Protein AF-A0A923RWX5-F1 (afdb_monomer_lite)

Structure (mmCIF, N/CA/C/O backbone):
data_AF-A0A923RWX5-F1
#
_entry.id   AF-A0A923RWX5-F1
#
loop_
_atom_site.group_PDB
_atom_site.id
_atom_site.type_symbol
_atom_site.label_atom_id
_atom_site.label_alt_id
_atom_site.label_comp_id
_atom_site.label_asym_id
_atom_site.label_entity_id
_atom_site.label_seq_id
_atom_site.pdbx_PDB_ins_code
_atom_site.Cartn_x
_atom_site.Cartn_y
_atom_site.Cartn_z
_atom_site.occupancy
_atom_site.B_iso_or_equiv
_atom_site.auth_seq_id
_atom_site.auth_comp_id
_atom_site.auth_asym_id
_atom_site.auth_atom_id
_atom_site.pdbx_PDB_model_num
ATOM 1 N N . MET A 1 1 ? -8.735 -8.523 1.439 1.00 93.62 1 MET A N 1
ATOM 2 C CA . MET A 1 1 ? -7.431 -8.092 1.983 1.00 93.62 1 MET A CA 1
ATOM 3 C C . MET A 1 1 ? -7.758 -7.349 3.246 1.00 93.62 1 MET A C 1
ATOM 5 O O . MET A 1 1 ? -8.507 -6.388 3.141 1.00 93.62 1 MET A O 1
ATOM 9 N N . ASN A 1 2 ? -7.252 -7.809 4.383 1.00 96.81 2 ASN A N 1
ATOM 10 C CA . ASN A 1 2 ? -7.467 -7.120 5.653 1.00 96.81 2 ASN A CA 1
ATOM 11 C C . ASN A 1 2 ? -6.332 -6.123 5.957 1.00 96.81 2 ASN A C 1
ATOM 13 O O . ASN A 1 2 ? -5.363 -6.013 5.199 1.00 96.81 2 ASN A O 1
ATOM 17 N N . PHE A 1 3 ? -6.429 -5.402 7.078 1.00 96.81 3 PHE A N 1
ATOM 18 C CA . PHE A 1 3 ? -5.395 -4.447 7.492 1.00 96.81 3 PHE A CA 1
ATOM 19 C C . PHE A 1 3 ? -4.019 -5.092 7.713 1.00 96.81 3 PHE A C 1
ATOM 21 O O . PHE A 1 3 ? -3.014 -4.502 7.326 1.00 96.81 3 PHE A O 1
ATOM 28 N N . LEU A 1 4 ? -3.942 -6.293 8.292 1.00 97.44 4 LEU A N 1
ATOM 29 C CA . LEU A 1 4 ? -2.653 -6.948 8.532 1.00 97.44 4 LEU A CA 1
ATOM 30 C C . LEU A 1 4 ? -1.986 -7.376 7.224 1.00 97.44 4 LEU A C 1
ATOM 32 O O . LEU A 1 4 ? -0.785 -7.158 7.066 1.00 97.44 4 LEU A O 1
ATOM 36 N N . ASP A 1 5 ? -2.755 -7.878 6.255 1.00 96.06 5 ASP A N 1
ATOM 37 C CA . ASP A 1 5 ? -2.253 -8.122 4.897 1.00 96.06 5 ASP A CA 1
ATOM 38 C C . ASP A 1 5 ? -1.698 -6.829 4.283 1.00 96.06 5 ASP A C 1
ATOM 40 O O . ASP A 1 5 ? -0.600 -6.813 3.723 1.00 96.06 5 ASP A O 1
ATOM 44 N N . ALA A 1 6 ? -2.446 -5.729 4.411 1.00 96.75 6 ALA A N 1
ATOM 45 C CA . ALA A 1 6 ? -2.046 -4.428 3.897 1.00 96.75 6 ALA A CA 1
ATOM 46 C C . ALA A 1 6 ? -0.750 -3.924 4.555 1.00 96.75 6 ALA A C 1
ATOM 48 O O . ALA A 1 6 ? 0.170 -3.496 3.857 1.00 96.75 6 ALA A O 1
ATOM 49 N N . HIS A 1 7 ? -0.639 -4.033 5.880 1.00 96.25 7 HIS A N 1
ATOM 50 C CA . HIS A 1 7 ? 0.545 -3.633 6.637 1.00 96.25 7 HIS A CA 1
ATOM 51 C C . HIS A 1 7 ? 1.776 -4.469 6.234 1.00 96.25 7 HIS A C 1
ATOM 53 O O . HIS A 1 7 ? 2.850 -3.910 6.002 1.00 96.25 7 HIS A O 1
ATOM 59 N N . ILE A 1 8 ? 1.616 -5.786 6.036 1.00 95.19 8 ILE A N 1
ATOM 60 C CA . ILE A 1 8 ? 2.668 -6.679 5.517 1.00 95.19 8 ILE A CA 1
ATOM 61 C C . ILE A 1 8 ? 3.097 -6.261 4.108 1.00 95.19 8 ILE A C 1
ATOM 63 O O . ILE A 1 8 ? 4.296 -6.189 3.823 1.00 95.19 8 ILE A O 1
ATOM 67 N N . ILE A 1 9 ? 2.148 -5.971 3.215 1.00 95.12 9 ILE A N 1
ATOM 68 C CA . ILE A 1 9 ? 2.463 -5.531 1.852 1.00 95.12 9 ILE A CA 1
ATOM 69 C C . ILE A 1 9 ? 3.249 -4.219 1.889 1.00 95.12 9 ILE A C 1
ATOM 71 O O . ILE A 1 9 ? 4.308 -4.148 1.270 1.00 95.12 9 ILE A O 1
ATOM 75 N N . VAL A 1 10 ? 2.783 -3.211 2.631 1.00 94.62 10 VAL A N 1
ATOM 76 C CA . VAL A 1 10 ? 3.421 -1.886 2.692 1.00 94.62 10 VAL A CA 1
ATOM 77 C C . VAL A 1 10 ? 4.823 -1.969 3.295 1.00 94.62 10 VAL A C 1
ATOM 79 O O . VAL A 1 10 ? 5.782 -1.508 2.676 1.00 94.62 10 VAL A O 1
ATOM 82 N N . HIS A 1 11 ? 4.969 -2.583 4.471 1.00 91.81 11 HIS A N 1
ATOM 83 C CA . HIS A 1 11 ? 6.234 -2.577 5.208 1.00 91.81 11 HIS A CA 1
ATOM 84 C C . HIS A 1 11 ? 7.220 -3.647 4.743 1.00 91.81 11 HIS A C 1
ATOM 86 O O . HIS A 1 11 ? 8.406 -3.367 4.577 1.00 91.81 11 HIS A O 1
ATOM 92 N N . VAL A 1 12 ? 6.749 -4.881 4.564 1.00 91.50 12 VAL A N 1
ATOM 93 C CA . VAL A 1 12 ? 7.634 -6.039 4.382 1.00 91.50 12 VAL A CA 1
ATOM 94 C C . VAL A 1 12 ? 7.873 -6.298 2.907 1.00 91.50 12 VAL A C 1
ATOM 96 O O . VAL A 1 12 ? 9.018 -6.412 2.479 1.00 91.50 12 VAL A O 1
ATOM 99 N N . ARG A 1 13 ? 6.806 -6.390 2.111 1.00 92.25 13 ARG A N 1
ATOM 100 C CA . ARG A 1 13 ? 6.926 -6.837 0.720 1.00 92.25 13 ARG A CA 1
ATOM 101 C C . ARG A 1 13 ? 7.364 -5.700 -0.196 1.00 92.25 13 ARG A C 1
ATOM 103 O O . ARG A 1 13 ? 8.423 -5.775 -0.807 1.00 92.25 13 ARG A O 1
ATOM 110 N N . TYR A 1 14 ? 6.579 -4.632 -0.262 1.00 93.12 14 TYR A N 1
ATOM 111 C CA . TYR A 1 14 ? 6.844 -3.495 -1.136 1.00 93.12 14 TYR A CA 1
ATOM 112 C C . TYR A 1 14 ? 7.951 -2.589 -0.587 1.00 93.12 14 TYR A C 1
ATOM 114 O O . TYR A 1 14 ? 8.920 -2.307 -1.294 1.00 93.12 14 TYR A O 1
ATOM 122 N N . GLY A 1 15 ? 7.867 -2.197 0.689 1.00 90.00 15 GLY A N 1
ATOM 123 C CA . GLY A 1 15 ? 8.934 -1.448 1.358 1.00 90.00 15 GLY A CA 1
ATOM 124 C C . GLY A 1 15 ? 10.266 -2.204 1.337 1.00 90.00 15 GLY A C 1
ATOM 125 O O . GLY A 1 15 ? 11.301 -1.637 0.982 1.00 90.00 15 GLY A O 1
ATOM 126 N N . GLY A 1 16 ? 10.232 -3.513 1.608 1.00 90.38 16 GLY A N 1
ATOM 127 C CA . GLY A 1 16 ? 11.403 -4.382 1.511 1.00 90.38 16 GLY A CA 1
ATOM 128 C C . GLY A 1 16 ? 11.967 -4.493 0.094 1.00 90.38 16 GLY A C 1
ATOM 129 O O . GLY A 1 16 ? 13.186 -4.459 -0.061 1.00 90.38 16 GLY A O 1
ATOM 130 N N . ALA A 1 17 ? 11.125 -4.568 -0.940 1.00 91.69 17 ALA A N 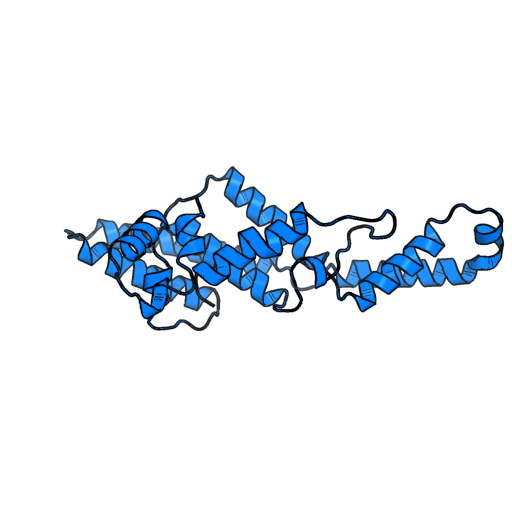1
ATOM 131 C CA . ALA A 1 17 ? 11.574 -4.572 -2.333 1.00 91.69 17 ALA A CA 1
ATOM 132 C C . ALA A 1 17 ? 12.329 -3.290 -2.698 1.00 91.69 17 ALA A C 1
ATOM 134 O O . ALA A 1 17 ? 13.395 -3.346 -3.305 1.00 91.69 17 ALA A O 1
ATOM 135 N N . LEU A 1 18 ? 11.826 -2.128 -2.274 1.00 89.62 18 LEU A N 1
ATOM 136 C CA . LEU A 1 18 ? 12.505 -0.854 -2.505 1.00 89.62 18 LEU A CA 1
ATOM 137 C C . LEU A 1 18 ? 13.830 -0.746 -1.747 1.00 89.62 18 LEU A C 1
ATOM 139 O O . LEU A 1 18 ? 14.816 -0.282 -2.319 1.00 89.62 18 LEU A O 1
ATOM 143 N N . ALA A 1 19 ? 13.864 -1.192 -0.490 1.00 87.75 19 ALA A N 1
ATOM 144 C CA . ALA A 1 19 ? 15.057 -1.125 0.347 1.00 87.75 19 ALA A CA 1
ATOM 145 C C . ALA A 1 19 ? 16.159 -2.103 -0.097 1.00 87.75 19 ALA A C 1
ATOM 147 O O . ALA A 1 19 ? 17.344 -1.783 -0.008 1.00 87.75 19 ALA A O 1
ATOM 148 N N . ASN A 1 20 ? 15.780 -3.291 -0.578 1.00 87.12 20 ASN A N 1
ATOM 149 C CA . ASN A 1 20 ? 16.715 -4.383 -0.859 1.00 87.12 20 ASN A CA 1
ATOM 150 C C . ASN A 1 20 ? 17.043 -4.568 -2.346 1.00 87.12 20 ASN A C 1
ATOM 152 O O . ASN A 1 20 ? 17.873 -5.423 -2.673 1.00 87.12 20 ASN A O 1
ATOM 156 N N . HIS A 1 21 ? 16.424 -3.800 -3.248 1.00 88.12 21 HIS A N 1
ATOM 157 C CA . HIS A 1 21 ? 16.694 -3.907 -4.678 1.00 88.12 21 HIS A CA 1
ATOM 158 C C . HIS A 1 21 ? 18.181 -3.674 -4.988 1.00 88.12 21 HIS A C 1
ATOM 160 O O . HIS A 1 21 ? 18.740 -2.594 -4.774 1.00 88.12 21 HIS A O 1
ATOM 166 N N . LYS A 1 22 ? 18.833 -4.694 -5.552 1.00 86.19 22 LYS A N 1
ATOM 167 C CA . LYS A 1 22 ? 20.238 -4.631 -5.974 1.00 86.19 22 LYS A CA 1
ATOM 168 C C . LYS A 1 22 ? 20.329 -4.133 -7.411 1.00 86.19 22 LYS A C 1
ATOM 170 O O . LYS A 1 22 ? 20.523 -4.924 -8.333 1.00 86.19 22 LYS A O 1
ATOM 175 N N . ALA A 1 23 ? 20.215 -2.818 -7.574 1.00 84.25 23 ALA A N 1
ATOM 176 C CA . ALA A 1 23 ? 20.263 -2.179 -8.883 1.00 84.25 23 ALA A CA 1
ATOM 177 C C . ALA A 1 23 ? 21.571 -2.490 -9.620 1.00 84.25 23 ALA A C 1
ATOM 179 O O . ALA A 1 23 ? 22.674 -2.239 -9.120 1.00 84.25 23 ALA A O 1
ATOM 180 N N . THR A 1 24 ? 21.458 -2.990 -10.850 1.00 86.56 24 THR A N 1
ATOM 181 C CA . THR A 1 24 ? 22.596 -3.000 -11.772 1.00 86.56 24 THR A CA 1
ATOM 182 C C . THR A 1 24 ? 22.695 -1.666 -12.507 1.00 86.56 24 THR A C 1
ATOM 184 O O . THR A 1 24 ? 21.712 -0.951 -12.684 1.00 86.56 24 THR A O 1
ATOM 187 N N . LYS A 1 25 ? 23.879 -1.335 -13.037 1.00 85.88 25 LYS A N 1
ATOM 188 C CA . LYS A 1 25 ? 24.071 -0.111 -13.840 1.00 85.88 25 LYS A CA 1
ATOM 189 C C . LYS A 1 25 ? 23.209 -0.041 -15.115 1.00 85.88 25 LYS A C 1
ATOM 191 O O . LYS A 1 25 ? 23.202 0.994 -15.771 1.00 85.88 25 LYS A O 1
ATOM 196 N N . TYR A 1 26 ? 22.553 -1.138 -15.502 1.00 89.38 26 TYR A N 1
ATOM 197 C CA . TYR A 1 26 ? 21.685 -1.222 -16.679 1.00 89.38 26 TYR A CA 1
ATOM 198 C C . TYR A 1 26 ? 20.192 -1.205 -16.331 1.00 89.38 26 TYR A C 1
ATOM 200 O O . TYR A 1 26 ? 19.368 -1.174 -17.241 1.00 89.38 26 TYR A O 1
ATOM 208 N N . ASP A 1 27 ? 19.857 -1.205 -15.040 1.00 87.38 27 ASP A N 1
ATOM 209 C CA . ASP A 1 27 ? 18.476 -1.247 -14.551 1.00 87.38 27 ASP A CA 1
ATOM 210 C C . ASP A 1 27 ? 17.795 0.127 -14.675 1.00 87.38 27 ASP A C 1
ATOM 212 O O . ASP A 1 27 ? 16.572 0.229 -14.714 1.00 87.38 27 ASP A O 1
ATOM 216 N N . MET A 1 28 ? 18.593 1.190 -14.842 1.00 86.19 28 MET A N 1
ATOM 217 C CA . MET A 1 28 ? 18.133 2.576 -14.915 1.00 86.19 28 MET A CA 1
ATOM 218 C C . MET A 1 28 ? 17.289 2.937 -13.684 1.00 86.19 28 MET A C 1
ATOM 220 O O . MET A 1 28 ? 17.802 2.900 -12.569 1.00 86.19 28 MET A O 1
ATOM 224 N N . ILE A 1 29 ? 16.024 3.311 -13.886 1.00 86.00 29 ILE A N 1
ATOM 225 C CA . ILE A 1 29 ? 15.067 3.590 -12.813 1.00 86.00 29 ILE A CA 1
ATOM 226 C C . ILE A 1 29 ? 14.180 2.383 -12.496 1.00 86.00 29 ILE A C 1
ATOM 228 O O . ILE A 1 29 ? 13.436 2.450 -11.521 1.00 86.00 29 ILE A O 1
ATOM 232 N N . PHE A 1 30 ? 14.230 1.328 -13.315 1.00 90.38 30 PHE A N 1
ATOM 233 C CA . PHE A 1 30 ? 13.260 0.239 -13.320 1.00 90.38 30 PHE A CA 1
ATOM 234 C C . PHE A 1 30 ? 13.622 -0.880 -12.348 1.00 90.38 30 PHE A C 1
ATOM 236 O O . PHE A 1 30 ? 14.790 -1.098 -12.024 1.00 90.38 30 PHE A O 1
ATOM 243 N N . ARG A 1 31 ? 12.597 -1.607 -11.909 1.00 91.50 31 ARG A N 1
ATOM 244 C CA . ARG A 1 31 ? 12.697 -2.741 -10.984 1.00 91.50 31 ARG A CA 1
ATOM 245 C C . ARG A 1 31 ? 11.812 -3.891 -11.480 1.00 91.50 31 ARG A C 1
ATOM 247 O O . ARG A 1 31 ? 10.738 -3.618 -12.013 1.00 91.50 31 ARG A O 1
ATOM 254 N N . PRO A 1 32 ? 12.216 -5.161 -11.348 1.00 91.62 32 PRO A N 1
ATOM 255 C CA . PRO A 1 32 ? 11.356 -6.286 -11.707 1.00 91.62 32 PRO A CA 1
ATOM 256 C C . PRO A 1 32 ? 10.254 -6.531 -10.661 1.00 91.62 32 PRO A C 1
ATOM 258 O O . PRO A 1 32 ? 10.443 -6.274 -9.474 1.00 91.62 32 PRO A O 1
ATOM 261 N N . TYR A 1 33 ? 9.116 -7.089 -11.080 1.00 90.56 33 TYR A N 1
ATOM 262 C CA . TYR A 1 33 ? 8.046 -7.531 -10.167 1.00 90.56 33 TYR A CA 1
ATOM 263 C C . TYR A 1 33 ? 8.500 -8.610 -9.185 1.00 90.56 33 TYR A C 1
ATOM 265 O O . TYR A 1 33 ? 8.044 -8.633 -8.039 1.00 90.56 33 TYR A O 1
ATOM 273 N N . SER A 1 34 ? 9.462 -9.443 -9.585 1.00 90.38 34 SER A N 1
ATOM 274 C CA . SER A 1 34 ? 10.062 -10.438 -8.696 1.00 90.38 34 SER A CA 1
ATOM 275 C C . SER A 1 34 ? 10.663 -9.869 -7.404 1.00 90.38 34 SER A C 1
ATOM 277 O O . SER A 1 34 ? 10.790 -10.623 -6.442 1.00 90.38 34 SER A O 1
ATOM 279 N N . ASP A 1 35 ? 10.962 -8.566 -7.325 1.00 91.12 35 ASP A N 1
ATOM 280 C CA . ASP A 1 35 ? 11.496 -7.950 -6.106 1.00 91.12 35 ASP A CA 1
ATOM 281 C C . ASP A 1 35 ? 10.486 -7.915 -4.946 1.00 91.12 35 ASP A C 1
ATOM 283 O O . ASP A 1 35 ? 10.873 -8.153 -3.803 1.00 91.12 35 ASP A O 1
ATOM 287 N N . TYR A 1 36 ? 9.204 -7.618 -5.204 1.00 86.50 36 TYR A N 1
ATOM 288 C CA . TYR A 1 36 ? 8.151 -7.652 -4.168 1.00 86.50 36 TYR A CA 1
ATOM 289 C C . TYR A 1 36 ? 7.329 -8.955 -4.183 1.00 86.50 36 TYR A C 1
ATOM 291 O O . TYR A 1 36 ? 6.562 -9.232 -3.249 1.00 86.50 36 TYR A O 1
ATOM 299 N N . GLY A 1 37 ? 7.544 -9.789 -5.203 1.00 80.75 37 GLY A N 1
ATOM 300 C CA . GLY A 1 37 ? 6.897 -11.079 -5.412 1.00 80.75 37 GLY A CA 1
ATOM 301 C C . GLY A 1 37 ? 5.773 -11.009 -6.446 1.00 80.75 37 GLY A C 1
ATOM 302 O O . GLY A 1 37 ? 5.105 -9.994 -6.598 1.00 80.75 37 GLY A O 1
ATOM 303 N N . ASN A 1 38 ? 5.526 -12.126 -7.131 1.00 75.25 38 ASN A N 1
ATOM 304 C CA . ASN A 1 38 ? 4.508 -12.224 -8.188 1.00 75.25 38 ASN A CA 1
ATOM 305 C C . ASN A 1 38 ? 3.083 -12.453 -7.650 1.00 75.25 38 ASN A C 1
ATOM 307 O O . ASN A 1 38 ? 2.170 -12.741 -8.420 1.00 75.25 38 ASN A O 1
ATOM 311 N N . ASP A 1 39 ? 2.902 -12.363 -6.332 1.00 77.56 39 ASP A N 1
ATOM 312 C CA . ASP A 1 39 ? 1.658 -12.729 -5.652 1.00 77.56 39 ASP A CA 1
ATOM 313 C C . ASP A 1 39 ? 0.583 -11.638 -5.759 1.00 77.56 39 ASP A C 1
ATOM 315 O O . ASP A 1 39 ? -0.585 -11.890 -5.468 1.00 77.56 39 ASP A O 1
ATOM 319 N N . PHE A 1 40 ? 0.961 -10.416 -6.146 1.00 82.31 40 PHE A N 1
ATOM 320 C CA . PHE A 1 40 ? 0.046 -9.284 -6.203 1.00 82.31 40 PHE A CA 1
ATOM 321 C C . PHE A 1 40 ? 0.435 -8.261 -7.273 1.00 82.31 40 PHE A C 1
ATOM 323 O O . PHE A 1 40 ? 1.595 -8.133 -7.649 1.00 82.31 40 PHE A O 1
ATOM 330 N N . ASP A 1 41 ? -0.559 -7.527 -7.772 1.00 88.06 41 ASP A N 1
ATOM 331 C CA . ASP A 1 41 ? -0.382 -6.490 -8.787 1.00 88.06 41 ASP A CA 1
ATOM 332 C C . ASP A 1 41 ? -0.232 -5.082 -8.173 1.00 88.06 41 ASP A C 1
ATOM 334 O O . ASP A 1 41 ? -0.392 -4.862 -6.967 1.00 88.06 41 ASP A O 1
ATOM 338 N N . LYS A 1 42 ? 0.046 -4.084 -9.023 1.00 88.69 42 LYS A N 1
ATOM 339 C CA . LYS A 1 42 ? 0.151 -2.675 -8.603 1.00 88.69 42 LYS A CA 1
ATOM 340 C C . LYS A 1 42 ? -1.120 -2.173 -7.909 1.00 88.69 42 LYS A C 1
ATOM 342 O O . LYS A 1 42 ? -1.034 -1.417 -6.944 1.00 88.69 42 LYS A O 1
ATOM 347 N N . LYS A 1 43 ? -2.300 -2.615 -8.360 1.00 90.94 43 LYS A N 1
ATOM 348 C CA . LYS A 1 43 ? -3.579 -2.221 -7.756 1.00 90.94 43 LYS A CA 1
ATOM 349 C C . LYS A 1 43 ? -3.693 -2.724 -6.318 1.00 90.94 43 LYS A C 1
ATOM 351 O O . LYS A 1 43 ? -4.170 -2.000 -5.449 1.00 90.94 43 LYS A O 1
ATOM 356 N N . THR A 1 44 ? -3.221 -3.936 -6.065 1.00 92.75 44 THR A N 1
ATOM 357 C CA . THR A 1 44 ? -3.176 -4.550 -4.741 1.00 92.75 44 THR A CA 1
ATOM 358 C C . THR A 1 44 ? -2.246 -3.773 -3.809 1.00 92.75 44 THR A C 1
ATOM 360 O O . THR A 1 44 ? -2.628 -3.500 -2.675 1.00 92.75 44 THR A O 1
ATOM 363 N N . ILE A 1 45 ? -1.083 -3.318 -4.293 1.00 93.62 45 ILE A N 1
ATOM 364 C CA . ILE A 1 45 ? -0.187 -2.437 -3.520 1.00 93.62 45 ILE A CA 1
ATOM 365 C C . ILE A 1 45 ? -0.905 -1.133 -3.151 1.00 93.62 45 ILE A C 1
ATOM 367 O O . ILE A 1 45 ? -0.912 -0.738 -1.990 1.00 93.62 45 ILE A O 1
ATOM 371 N N . VAL A 1 46 ? -1.573 -0.489 -4.108 1.00 94.00 46 VAL A N 1
ATOM 372 C CA . VAL A 1 46 ? -2.315 0.761 -3.862 1.00 94.00 46 VAL A CA 1
ATOM 373 C C . VAL A 1 46 ? -3.430 0.553 -2.839 1.00 94.00 46 VAL A C 1
ATOM 375 O O . VAL A 1 46 ? -3.569 1.349 -1.915 1.00 94.00 46 VAL A O 1
ATOM 378 N N . ASN A 1 47 ? -4.187 -0.537 -2.954 1.00 95.50 47 ASN A N 1
ATOM 379 C CA . ASN A 1 47 ? -5.215 -0.907 -1.985 1.00 95.50 47 ASN A CA 1
ATOM 380 C C . ASN A 1 47 ? -4.632 -1.140 -0.579 1.00 95.50 47 ASN A C 1
ATOM 382 O O . ASN A 1 47 ? -5.226 -0.694 0.402 1.00 95.50 47 ASN A O 1
ATOM 386 N N . ALA A 1 48 ? -3.451 -1.757 -0.478 1.00 96.44 48 ALA A N 1
ATOM 387 C CA . ALA A 1 48 ? -2.749 -1.914 0.791 1.00 96.44 48 ALA A CA 1
ATOM 388 C C . ALA A 1 48 ? -2.369 -0.555 1.404 1.00 96.44 48 ALA A C 1
ATOM 390 O O . ALA A 1 48 ? -2.646 -0.315 2.577 1.00 96.44 48 ALA A O 1
ATOM 391 N N . PHE A 1 49 ? -1.827 0.376 0.609 1.00 96.44 49 PHE A N 1
ATOM 392 C CA . PHE A 1 49 ? -1.540 1.737 1.081 1.00 96.44 49 PHE A CA 1
ATOM 393 C C . PHE A 1 49 ? -2.790 2.469 1.573 1.00 96.44 49 PHE A C 1
ATOM 395 O O . PHE A 1 49 ? -2.721 3.160 2.583 1.00 96.44 49 PHE A O 1
ATOM 402 N N . LYS A 1 50 ? -3.943 2.301 0.913 1.00 97.38 50 LYS A N 1
ATOM 403 C CA . LYS A 1 50 ? -5.201 2.916 1.363 1.00 97.38 50 LYS A CA 1
ATOM 404 C C . LYS A 1 50 ? -5.606 2.449 2.761 1.00 97.38 50 LYS A C 1
ATOM 406 O O . LYS A 1 50 ? -5.851 3.280 3.631 1.00 97.38 50 LYS A O 1
ATOM 411 N N . LEU A 1 51 ? -5.647 1.134 2.993 1.00 97.88 51 LEU A N 1
ATOM 412 C CA . LEU A 1 51 ? -5.995 0.589 4.312 1.00 97.88 51 LEU A CA 1
ATOM 413 C C . LEU A 1 51 ? -4.957 0.968 5.371 1.00 97.88 51 LEU A C 1
ATOM 415 O O . LEU A 1 51 ? -5.325 1.349 6.481 1.00 97.88 51 LEU A O 1
ATOM 419 N N . PHE A 1 52 ? -3.674 0.923 5.009 1.00 96.81 52 PHE A N 1
ATOM 420 C CA . PHE A 1 52 ? -2.580 1.353 5.872 1.00 96.81 52 PHE A CA 1
ATOM 421 C C . PHE A 1 52 ? -2.746 2.814 6.309 1.00 96.81 52 PHE A C 1
ATOM 423 O O . PHE A 1 52 ? -2.787 3.100 7.503 1.00 96.81 52 PHE A O 1
ATOM 430 N N . PHE A 1 53 ? -2.936 3.734 5.360 1.00 96.62 53 PHE A N 1
ATOM 431 C CA . PHE A 1 53 ? -3.131 5.145 5.674 1.00 96.62 53 PHE A CA 1
ATOM 432 C C . PHE A 1 53 ? -4.409 5.395 6.468 1.00 96.62 53 PHE A C 1
ATOM 434 O O . PHE A 1 53 ? -4.374 6.186 7.404 1.00 96.62 53 PHE A O 1
ATOM 441 N N . ALA A 1 54 ? -5.520 4.723 6.153 1.00 97.38 54 ALA A N 1
ATOM 442 C CA . ALA A 1 54 ? -6.756 4.872 6.918 1.00 97.38 54 ALA A CA 1
ATOM 443 C C . ALA A 1 54 ? -6.560 4.527 8.399 1.00 97.38 54 ALA A C 1
ATOM 445 O O . ALA A 1 54 ? -7.034 5.268 9.264 1.00 97.38 54 ALA A O 1
ATOM 446 N N . HIS A 1 55 ? -5.832 3.444 8.682 1.00 96.94 55 HIS A N 1
ATOM 447 C CA . HIS A 1 55 ? -5.486 3.023 10.039 1.00 96.94 55 HIS A CA 1
ATOM 448 C C . HIS A 1 55 ? -4.579 4.037 10.733 1.00 96.94 55 HIS A C 1
ATOM 450 O O . HIS A 1 55 ? -4.903 4.516 11.823 1.00 96.94 55 HIS A O 1
ATOM 456 N N . THR A 1 56 ? -3.494 4.441 10.068 1.00 94.62 56 THR A N 1
ATOM 457 C CA . THR A 1 56 ? -2.565 5.452 10.583 1.00 94.62 56 THR A CA 1
ATOM 458 C C . THR A 1 56 ? -3.266 6.767 10.893 1.00 94.62 56 THR A C 1
ATOM 460 O O . THR A 1 56 ? -3.001 7.383 11.924 1.00 94.62 56 THR A O 1
ATOM 463 N N . ILE A 1 57 ? -4.193 7.179 10.031 1.00 95.50 57 ILE A N 1
ATOM 464 C CA . ILE A 1 57 ? -4.993 8.384 10.204 1.00 95.50 57 ILE A CA 1
ATOM 465 C C . ILE A 1 57 ? -5.925 8.229 11.403 1.00 95.50 57 ILE A C 1
ATOM 467 O O . ILE A 1 57 ? -5.982 9.153 12.205 1.00 95.50 57 ILE A O 1
ATOM 471 N N . LEU A 1 58 ? -6.621 7.104 11.586 1.00 95.75 58 LEU A N 1
ATOM 472 C CA . LEU A 1 58 ? -7.530 6.930 12.725 1.00 95.75 58 LEU A CA 1
ATOM 473 C C . LEU A 1 58 ? -6.788 6.981 14.066 1.00 95.75 58 LEU A C 1
ATOM 475 O O . LEU A 1 58 ? -7.175 7.734 14.961 1.00 95.75 58 LEU A O 1
ATOM 479 N N . PHE A 1 59 ? -5.713 6.202 14.190 1.00 93.69 59 PHE A N 1
ATOM 480 C CA . PHE A 1 59 ? -5.017 5.984 15.459 1.00 93.69 59 PHE A CA 1
ATOM 481 C C . PHE A 1 59 ? -3.816 6.912 15.686 1.00 93.69 59 PHE A C 1
ATOM 483 O O . PHE A 1 59 ? -3.211 6.860 16.753 1.00 93.69 59 PHE A O 1
ATOM 490 N N . ASN A 1 60 ? -3.480 7.773 14.719 1.00 90.81 60 ASN A N 1
ATOM 491 C CA . ASN A 1 60 ? -2.303 8.651 14.744 1.00 90.81 60 ASN A CA 1
ATOM 492 C C . ASN A 1 60 ? -0.996 7.887 15.046 1.00 90.81 60 ASN A C 1
ATOM 494 O O . ASN A 1 60 ? -0.189 8.321 15.864 1.00 90.81 60 ASN A O 1
ATOM 498 N N . THR A 1 61 ? -0.794 6.728 14.414 1.00 87.31 61 THR A N 1
ATOM 499 C CA . THR A 1 61 ? 0.336 5.821 14.712 1.00 87.31 61 THR A CA 1
ATOM 500 C C . THR A 1 61 ? 1.644 6.185 14.012 1.00 87.31 61 THR A C 1
ATOM 502 O O . THR A 1 61 ? 2.643 5.489 14.198 1.00 87.31 61 THR A O 1
ATOM 505 N N . ARG A 1 62 ? 1.653 7.244 13.195 1.00 87.06 62 ARG A N 1
ATOM 506 C CA . ARG A 1 62 ? 2.834 7.724 12.467 1.00 87.06 62 ARG A CA 1
ATOM 507 C C . ARG A 1 62 ? 2.943 9.240 12.536 1.00 87.06 62 ARG A C 1
ATOM 509 O O . ARG A 1 62 ? 1.928 9.932 12.660 1.00 87.06 62 ARG A O 1
ATOM 516 N N . THR A 1 63 ? 4.167 9.747 12.436 1.00 88.25 63 THR A N 1
ATOM 517 C CA . THR A 1 63 ? 4.421 11.186 12.298 1.00 88.25 63 THR A CA 1
ATOM 518 C C . THR A 1 63 ? 4.109 11.669 10.881 1.00 88.25 63 THR A C 1
ATOM 520 O O . THR A 1 63 ? 3.935 10.875 9.952 1.00 88.25 63 THR A O 1
ATOM 523 N N . GLN A 1 64 ? 4.050 12.990 10.702 1.00 86.38 64 GLN A N 1
ATOM 524 C CA . GLN A 1 64 ? 3.881 13.595 9.381 1.00 86.38 64 GLN A CA 1
ATOM 525 C C . GLN A 1 64 ? 5.036 13.210 8.443 1.00 86.38 64 GLN A C 1
ATOM 527 O O . GLN A 1 64 ? 4.805 12.880 7.283 1.00 86.38 64 GLN A O 1
ATOM 532 N N . GLU A 1 65 ? 6.268 13.185 8.952 1.00 88.50 65 GLU A N 1
ATOM 533 C CA . GLU A 1 65 ? 7.452 12.814 8.176 1.00 88.50 65 GLU A CA 1
ATOM 534 C C . GLU A 1 65 ? 7.396 11.351 7.721 1.00 88.50 65 GLU A C 1
ATOM 536 O O . GLU A 1 65 ? 7.708 11.049 6.571 1.00 88.50 65 GLU A O 1
ATOM 541 N N . GLU A 1 66 ? 6.974 10.434 8.596 1.00 89.25 66 GLU A N 1
ATOM 542 C CA . GLU A 1 66 ? 6.782 9.026 8.232 1.00 89.25 66 GLU A CA 1
ATOM 543 C C . GLU A 1 66 ? 5.687 8.879 7.168 1.00 89.25 66 GLU A C 1
ATOM 545 O O . GLU A 1 66 ? 5.853 8.151 6.191 1.00 89.25 66 GLU A O 1
ATOM 550 N N . PHE A 1 67 ? 4.583 9.614 7.310 1.00 87.38 67 PHE A N 1
ATOM 551 C CA . PHE A 1 67 ? 3.497 9.618 6.335 1.00 87.38 67 PHE A CA 1
ATOM 552 C C . PHE A 1 67 ? 3.967 10.081 4.944 1.00 87.38 67 PHE A C 1
ATOM 554 O O . PHE A 1 67 ? 3.686 9.423 3.939 1.00 87.38 67 PHE A O 1
ATOM 561 N N . GLU A 1 68 ? 4.743 11.164 4.879 1.00 87.44 68 GLU A N 1
ATOM 562 C CA . GLU A 1 68 ? 5.345 11.676 3.641 1.00 87.44 68 GLU A CA 1
ATOM 563 C C . GLU A 1 68 ? 6.340 10.684 3.021 1.00 87.44 68 GLU A C 1
ATOM 565 O O . GLU A 1 68 ? 6.382 10.526 1.797 1.00 87.44 68 GLU A O 1
ATOM 570 N N . GLN A 1 69 ? 7.101 9.953 3.844 1.00 89.69 69 GLN A N 1
ATOM 571 C CA . GLN A 1 69 ? 7.972 8.879 3.361 1.00 89.69 69 GLN A CA 1
ATOM 572 C C . GLN A 1 69 ? 7.168 7.774 2.665 1.00 89.69 69 GLN A C 1
ATOM 574 O O . GLN A 1 69 ? 7.550 7.352 1.572 1.00 89.69 69 GLN A O 1
ATOM 579 N N . TYR A 1 70 ? 6.036 7.344 3.234 1.00 90.38 70 TYR A N 1
ATOM 580 C CA . TYR A 1 70 ? 5.164 6.346 2.602 1.00 90.38 70 TYR A CA 1
ATOM 581 C C . TYR A 1 70 ? 4.553 6.840 1.289 1.00 90.38 70 TYR A C 1
ATOM 583 O O . TYR A 1 70 ? 4.485 6.079 0.322 1.00 90.38 70 TYR A O 1
ATOM 591 N N . GLN A 1 71 ? 4.152 8.112 1.220 1.00 87.44 71 GLN A N 1
ATOM 592 C CA . GLN A 1 71 ? 3.671 8.706 -0.029 1.00 87.44 71 GLN A CA 1
ATOM 593 C C . GLN A 1 71 ? 4.763 8.729 -1.105 1.00 87.44 71 GLN A C 1
ATOM 595 O O . GLN A 1 71 ? 4.520 8.327 -2.242 1.00 87.44 71 GLN A O 1
ATOM 600 N N . SER A 1 72 ? 5.980 9.141 -0.742 1.00 86.00 72 SER A N 1
ATOM 601 C CA . SER A 1 72 ? 7.134 9.159 -1.648 1.00 86.00 72 SER A CA 1
ATOM 602 C C . SER A 1 72 ? 7.481 7.758 -2.159 1.00 86.00 72 SER A C 1
ATOM 604 O O . SER A 1 72 ? 7.712 7.552 -3.350 1.00 86.00 72 SER A O 1
ATOM 606 N N . VAL A 1 73 ? 7.434 6.764 -1.271 1.00 88.12 73 VAL A N 1
ATOM 607 C CA . VAL A 1 73 ? 7.637 5.353 -1.604 1.00 88.12 73 VAL A CA 1
ATOM 608 C C . VAL A 1 73 ? 6.642 4.881 -2.670 1.00 88.12 73 VAL A C 1
ATOM 610 O O . VAL A 1 73 ? 7.059 4.264 -3.649 1.00 88.12 73 VAL A O 1
ATOM 613 N N . LEU A 1 74 ? 5.356 5.222 -2.544 1.00 88.38 74 LEU A N 1
ATOM 614 C CA . LEU A 1 74 ? 4.329 4.845 -3.520 1.00 88.38 74 LEU A CA 1
ATOM 615 C C . LEU A 1 74 ? 4.588 5.430 -4.921 1.00 88.38 74 LEU A C 1
ATOM 617 O O . LEU A 1 74 ? 4.266 4.783 -5.918 1.00 88.38 74 LEU A O 1
ATOM 621 N N . CYS A 1 75 ? 5.227 6.600 -5.031 1.00 85.38 75 CYS A N 1
ATOM 622 C CA . CYS A 1 75 ? 5.598 7.192 -6.324 1.00 85.38 75 CYS A CA 1
ATOM 623 C C . CYS A 1 75 ? 6.571 6.317 -7.133 1.00 85.38 75 CYS A C 1
ATOM 625 O O . CYS A 1 75 ? 6.680 6.472 -8.349 1.00 85.38 75 CYS A O 1
ATOM 627 N N . HIS A 1 76 ? 7.265 5.370 -6.496 1.00 87.31 76 HIS A N 1
ATOM 628 C CA . HIS A 1 76 ? 8.132 4.420 -7.189 1.00 87.31 76 HIS A CA 1
ATOM 629 C C . HIS A 1 76 ? 7.389 3.207 -7.752 1.00 87.31 76 HIS A C 1
ATOM 631 O O . HIS A 1 76 ? 8.007 2.398 -8.447 1.00 87.31 76 HIS A O 1
ATOM 637 N N . LEU A 1 77 ? 6.089 3.052 -7.493 1.00 88.94 77 LEU A N 1
ATOM 638 C CA . LEU A 1 77 ? 5.322 1.881 -7.916 1.00 88.94 77 LEU A CA 1
ATOM 639 C C . LEU A 1 77 ? 5.369 1.676 -9.429 1.00 88.94 77 LEU A C 1
ATOM 641 O O . LEU A 1 77 ? 5.511 0.545 -9.895 1.00 88.94 77 LEU A O 1
ATOM 645 N N . ASP A 1 78 ? 5.337 2.758 -10.201 1.00 86.62 78 ASP A N 1
ATOM 646 C CA . ASP A 1 78 ? 5.361 2.641 -11.654 1.00 86.62 78 ASP A CA 1
ATOM 647 C C . ASP A 1 78 ? 6.721 2.263 -12.234 1.00 86.62 78 ASP A C 1
ATOM 649 O O . ASP A 1 78 ? 6.780 1.729 -13.340 1.00 86.62 78 ASP A O 1
ATOM 653 N N . SER A 1 79 ? 7.795 2.413 -11.455 1.00 87.44 79 SER A N 1
ATOM 654 C CA . SER A 1 79 ? 9.121 1.927 -11.840 1.00 87.44 79 SER A CA 1
ATOM 655 C C . SER A 1 79 ? 9.223 0.402 -11.859 1.00 87.44 79 SER A C 1
ATOM 657 O O . SER A 1 79 ? 10.141 -0.147 -12.470 1.00 87.44 79 SER A O 1
ATOM 659 N N . PHE A 1 80 ? 8.290 -0.290 -11.205 1.00 89.56 80 PHE A N 1
ATOM 660 C CA . PHE A 1 80 ? 8.223 -1.736 -11.267 1.00 89.56 80 PHE A CA 1
ATOM 661 C C . PHE A 1 80 ? 7.594 -2.183 -12.589 1.00 89.56 80 PHE A C 1
ATOM 663 O O . PHE A 1 80 ? 6.517 -1.706 -12.967 1.00 89.56 80 PHE A O 1
ATOM 670 N N . ILE A 1 81 ? 8.252 -3.119 -13.267 1.00 89.00 81 ILE A N 1
ATOM 671 C CA . ILE A 1 81 ? 7.854 -3.675 -14.564 1.00 89.00 81 ILE A CA 1
ATOM 672 C C . ILE A 1 81 ? 7.959 -5.209 -14.553 1.00 89.00 81 ILE A C 1
ATOM 674 O O . ILE A 1 81 ? 8.690 -5.765 -13.728 1.00 89.00 81 ILE A O 1
ATOM 678 N N . PRO A 1 82 ? 7.264 -5.914 -15.466 1.00 90.38 82 PRO A N 1
ATOM 679 C CA . PRO A 1 82 ? 7.415 -7.358 -15.608 1.00 90.38 82 PRO A CA 1
ATOM 680 C C . PRO A 1 82 ? 8.875 -7.770 -15.825 1.00 90.38 82 PRO A C 1
ATOM 682 O O . PRO A 1 82 ? 9.622 -7.104 -16.542 1.00 90.38 82 PRO A O 1
ATOM 685 N N . ASP A 1 83 ? 9.281 -8.910 -15.270 1.00 91.38 83 ASP A N 1
ATOM 686 C CA . ASP A 1 83 ? 10.648 -9.432 -15.391 1.00 91.38 83 ASP A CA 1
ATOM 687 C C . ASP A 1 83 ? 11.119 -9.581 -16.848 1.00 91.38 83 ASP A C 1
ATOM 689 O O . ASP A 1 83 ? 12.264 -9.263 -17.172 1.00 91.38 83 ASP A O 1
ATOM 693 N N . SER A 1 84 ? 10.221 -9.984 -17.752 1.00 90.81 84 SER A N 1
ATOM 694 C CA . SER A 1 84 ? 10.508 -10.067 -19.189 1.00 90.81 84 SER A CA 1
ATOM 695 C C . SER A 1 84 ? 10.871 -8.712 -19.800 1.00 90.81 84 SER A C 1
ATOM 697 O O . SER A 1 84 ? 11.752 -8.627 -20.656 1.00 90.81 84 SER A O 1
ATOM 699 N N . ASP A 1 85 ? 10.214 -7.645 -19.350 1.00 91.62 85 ASP A N 1
ATOM 700 C CA . ASP A 1 85 ? 10.503 -6.283 -19.788 1.00 91.62 85 ASP A CA 1
ATOM 701 C C . ASP A 1 85 ? 11.773 -5.755 -19.123 1.00 91.62 85 ASP A C 1
ATOM 703 O O . ASP A 1 85 ? 12.592 -5.115 -19.781 1.00 91.62 85 ASP A O 1
ATOM 707 N N . MET A 1 86 ? 12.023 -6.126 -17.865 1.00 92.50 86 MET A N 1
ATOM 708 C CA . MET A 1 86 ? 13.274 -5.815 -17.176 1.00 92.50 86 MET A CA 1
ATOM 709 C C . MET A 1 86 ? 14.496 -6.390 -17.905 1.00 92.50 86 MET A C 1
ATOM 711 O O . MET A 1 86 ? 15.530 -5.727 -18.032 1.00 92.50 86 MET A O 1
ATOM 715 N N . GLU A 1 87 ? 14.401 -7.608 -18.440 1.00 92.50 87 GLU A N 1
ATOM 716 C CA . GLU A 1 87 ? 15.463 -8.175 -19.274 1.00 92.50 87 GLU A CA 1
ATOM 717 C C . GLU A 1 87 ? 15.696 -7.380 -20.563 1.00 92.50 87 GLU A C 1
ATOM 719 O O . GLU A 1 87 ? 16.848 -7.206 -20.978 1.00 92.50 87 GLU A O 1
ATOM 724 N N . ARG A 1 88 ? 14.624 -6.901 -21.204 1.00 92.06 88 ARG A N 1
ATOM 725 C CA . ARG A 1 88 ? 14.705 -6.069 -22.414 1.00 92.06 88 ARG A CA 1
ATOM 726 C C . ARG A 1 88 ? 15.352 -4.725 -22.105 1.00 92.06 88 ARG A C 1
ATOM 728 O O . ARG A 1 88 ? 16.317 -4.365 -22.776 1.00 92.06 88 ARG A O 1
ATOM 735 N N . VAL A 1 89 ? 14.927 -4.062 -21.027 1.00 92.06 89 VAL A N 1
ATOM 736 C CA . VAL A 1 89 ? 15.561 -2.844 -20.501 1.00 92.06 89 VAL A CA 1
ATOM 737 C C . VAL A 1 89 ? 17.053 -3.073 -20.287 1.00 92.06 89 VAL A C 1
ATOM 739 O O . VAL A 1 89 ? 17.870 -2.337 -20.831 1.00 92.06 89 VAL A O 1
ATOM 742 N N . ARG A 1 90 ? 17.449 -4.136 -19.577 1.00 92.62 90 ARG A N 1
ATOM 743 C CA . ARG A 1 90 ? 18.868 -4.440 -19.321 1.00 92.62 90 ARG A CA 1
ATOM 744 C C . ARG A 1 90 ? 19.665 -4.640 -20.610 1.00 92.62 90 ARG A C 1
ATOM 746 O O . ARG A 1 90 ? 20.786 -4.137 -20.719 1.00 92.62 90 ARG A O 1
ATOM 753 N N . LYS A 1 91 ? 19.109 -5.357 -21.594 1.00 90.81 91 LYS A N 1
ATOM 754 C CA . LYS A 1 91 ? 19.742 -5.580 -22.908 1.00 90.81 91 LYS A CA 1
ATOM 755 C C . LYS A 1 91 ? 19.918 -4.262 -23.666 1.00 90.81 91 LYS A C 1
ATOM 757 O O . LYS A 1 91 ? 21.027 -3.973 -24.121 1.00 90.81 91 LYS A O 1
ATOM 762 N N . SER A 1 92 ? 18.875 -3.444 -23.737 1.00 90.56 92 SER A N 1
ATOM 763 C CA . SER A 1 92 ? 18.887 -2.167 -24.455 1.00 90.56 92 SER A CA 1
ATOM 764 C C . SER A 1 92 ? 19.767 -1.120 -23.771 1.00 90.56 92 SER A C 1
ATOM 766 O O . SER A 1 92 ? 20.636 -0.530 -24.415 1.00 90.56 92 SER A O 1
ATOM 768 N N . SER A 1 93 ? 19.698 -1.001 -22.446 1.00 90.06 93 SER A N 1
ATOM 769 C CA . SER A 1 93 ? 20.631 -0.207 -21.641 1.00 90.06 93 SER A CA 1
ATOM 770 C C . SER A 1 93 ? 22.081 -0.634 -21.856 1.00 90.06 93 SER A C 1
ATOM 772 O O . SER A 1 93 ? 22.968 0.208 -21.998 1.00 90.06 93 SER A O 1
ATOM 774 N N . LYS A 1 94 ? 22.361 -1.940 -21.935 1.00 89.56 94 LYS A N 1
ATOM 775 C CA . LYS A 1 94 ? 23.715 -2.420 -22.227 1.00 89.56 94 LYS A CA 1
ATOM 776 C C . LYS A 1 94 ? 24.201 -1.935 -23.593 1.00 89.56 94 LYS A C 1
ATOM 778 O O . LYS A 1 94 ? 25.317 -1.436 -23.670 1.00 89.56 94 LYS A O 1
ATOM 783 N N . ILE A 1 95 ? 23.376 -1.999 -24.639 1.00 86.88 95 ILE A N 1
ATOM 784 C CA . ILE A 1 95 ? 23.725 -1.496 -25.983 1.00 86.88 95 ILE A CA 1
ATOM 785 C C . ILE A 1 95 ? 24.023 0.014 -25.965 1.00 86.88 95 ILE A C 1
ATOM 787 O O . ILE A 1 95 ? 24.952 0.476 -26.635 1.00 86.88 95 ILE A O 1
ATOM 791 N N . LEU A 1 96 ? 23.254 0.784 -25.193 1.00 84.38 96 LEU A N 1
ATOM 792 C CA . LEU A 1 96 ? 23.400 2.239 -25.106 1.00 84.38 96 LEU A CA 1
ATOM 793 C C . LEU A 1 96 ? 24.640 2.668 -24.312 1.00 84.38 96 LEU A C 1
ATOM 795 O O . LEU A 1 96 ? 25.355 3.582 -24.731 1.00 84.38 96 LEU A O 1
ATOM 799 N N . TYR A 1 97 ? 24.906 2.009 -23.182 1.00 81.50 97 TYR A N 1
ATOM 800 C CA . TYR A 1 97 ? 25.917 2.437 -22.211 1.00 81.50 97 TYR A CA 1
ATOM 801 C C . TYR A 1 97 ? 27.248 1.684 -22.297 1.00 81.50 97 TYR A C 1
ATOM 803 O O . TYR A 1 97 ? 28.206 2.075 -21.621 1.00 81.50 97 TYR A O 1
ATOM 811 N N . ASP A 1 98 ? 27.355 0.629 -23.109 1.00 77.88 98 ASP A N 1
ATOM 812 C CA . ASP A 1 98 ? 28.635 -0.045 -23.316 1.00 77.88 98 ASP A CA 1
ATOM 813 C C . ASP A 1 98 ? 29.602 0.846 -24.120 1.00 77.88 98 ASP A C 1
ATOM 815 O O . ASP A 1 98 ? 29.313 1.329 -25.220 1.00 77.88 98 ASP A O 1
ATOM 819 N N . LYS A 1 99 ? 30.767 1.122 -23.524 1.00 66.25 99 LYS A N 1
ATOM 820 C CA . LYS A 1 99 ? 31.739 2.110 -24.020 1.00 66.25 99 LYS A CA 1
ATOM 821 C C . LYS A 1 99 ? 32.792 1.505 -24.953 1.00 66.25 99 LYS A C 1
ATOM 823 O O . LYS A 1 99 ? 33.646 2.250 -25.436 1.00 66.25 99 LYS A O 1
ATOM 828 N N . GLY A 1 100 ? 32.735 0.198 -25.222 1.00 69.44 100 GLY A N 1
ATOM 829 C CA . GLY A 1 100 ? 33.675 -0.494 -26.106 1.00 69.44 100 GLY A CA 1
ATOM 830 C C . GLY A 1 100 ? 33.743 0.120 -27.511 1.00 69.44 100 GLY A C 1
ATOM 831 O O . GLY A 1 100 ? 32.721 0.365 -28.151 1.00 69.44 100 GLY A O 1
ATOM 832 N N . PHE A 1 101 ? 34.959 0.358 -28.011 1.00 60.75 101 PHE A N 1
ATOM 833 C CA . PHE A 1 101 ? 35.222 0.991 -29.313 1.00 60.75 101 PHE A CA 1
ATOM 834 C C . PHE A 1 101 ? 34.552 0.247 -30.485 1.00 60.75 101 PHE A C 1
ATOM 836 O O . PHE A 1 101 ? 33.937 0.868 -31.348 1.00 60.75 101 PHE A O 1
ATOM 843 N N . ILE A 1 102 ? 34.568 -1.089 -30.451 1.00 60.09 102 ILE A N 1
ATOM 844 C CA . ILE A 1 102 ? 33.939 -1.963 -31.457 1.00 60.09 102 ILE A CA 1
ATOM 845 C C . ILE A 1 102 ? 32.399 -1.887 -31.392 1.00 60.09 102 ILE A C 1
ATOM 847 O O . ILE A 1 102 ? 31.730 -1.845 -32.424 1.00 60.09 102 ILE A O 1
ATOM 851 N N . ALA A 1 103 ? 31.824 -1.763 -30.190 1.00 60.75 103 ALA A N 1
ATOM 852 C CA . ALA A 1 103 ? 30.379 -1.635 -29.985 1.00 60.75 103 ALA A CA 1
ATOM 853 C C . ALA A 1 103 ? 29.818 -0.278 -30.453 1.00 60.75 103 ALA A C 1
ATOM 855 O O . ALA A 1 103 ? 28.636 -0.173 -30.770 1.00 60.75 103 ALA A O 1
ATOM 856 N N . LYS A 1 104 ? 30.649 0.773 -30.529 1.00 62.09 104 LYS A N 1
ATOM 857 C CA . LYS A 1 104 ? 30.237 2.082 -31.065 1.00 62.09 104 LYS A CA 1
ATOM 858 C C . LYS A 1 104 ? 30.090 2.092 -32.586 1.00 62.09 104 LYS A C 1
ATOM 860 O O . LYS A 1 104 ? 29.257 2.845 -33.078 1.00 62.09 104 LYS A O 1
ATOM 865 N N . ILE A 1 105 ? 30.877 1.283 -33.295 1.00 60.00 105 ILE A N 1
ATOM 866 C CA . ILE A 1 105 ? 30.978 1.304 -34.763 1.00 60.00 105 ILE A CA 1
ATOM 867 C C . ILE A 1 105 ? 29.968 0.344 -35.417 1.00 60.00 105 ILE A C 1
ATOM 869 O O . ILE A 1 105 ? 29.435 0.659 -36.474 1.00 60.00 105 ILE A O 1
ATOM 873 N N . LEU A 1 106 ? 29.646 -0.789 -34.783 1.00 60.00 106 LEU A N 1
ATOM 874 C CA . LEU A 1 106 ? 28.806 -1.839 -35.387 1.00 60.00 106 LEU A CA 1
ATOM 875 C C . LEU A 1 106 ? 27.289 -1.707 -35.135 1.00 60.00 106 LEU A C 1
ATOM 877 O O . LEU A 1 106 ? 26.525 -2.491 -35.682 1.00 60.00 106 LEU A O 1
ATOM 881 N N . ASN A 1 107 ? 26.835 -0.737 -34.331 1.00 65.75 107 ASN A N 1
ATOM 882 C CA . ASN A 1 107 ? 25.492 -0.774 -33.727 1.00 65.75 107 ASN A CA 1
ATOM 883 C C . ASN A 1 107 ? 24.686 0.536 -33.832 1.00 65.75 107 ASN A C 1
ATOM 885 O O . ASN A 1 107 ? 23.889 0.821 -32.944 1.00 65.75 107 ASN A O 1
ATOM 889 N N . ALA A 1 108 ? 24.854 1.358 -34.873 1.00 73.56 108 ALA A N 1
ATOM 890 C CA . ALA A 1 108 ? 24.067 2.598 -35.000 1.00 73.56 108 ALA A CA 1
ATOM 891 C C . ALA A 1 108 ? 22.543 2.335 -35.003 1.00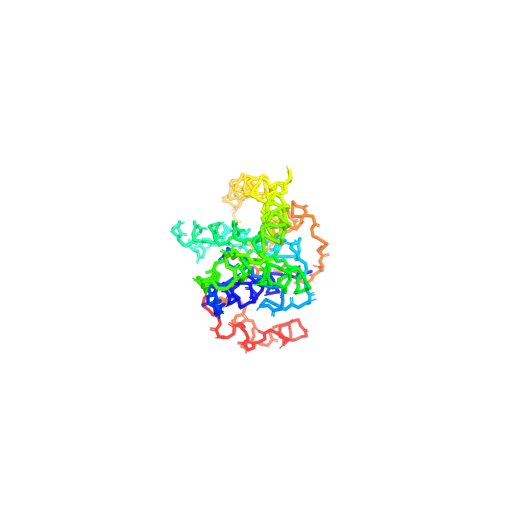 73.56 108 ALA A C 1
ATOM 893 O O . ALA A 1 108 ? 21.818 2.925 -34.205 1.00 73.56 108 ALA A O 1
ATOM 894 N N . SER A 1 109 ? 22.082 1.371 -35.806 1.00 77.31 109 SER A N 1
ATOM 895 C CA . SER A 1 109 ? 20.675 0.941 -35.853 1.00 77.31 109 SER A CA 1
ATOM 896 C C . SER A 1 109 ? 20.219 0.255 -34.561 1.00 77.31 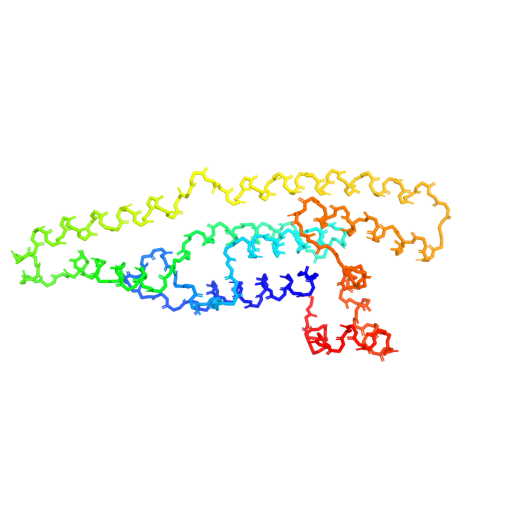109 SER A C 1
ATOM 898 O O . SER A 1 109 ? 19.118 0.504 -34.078 1.00 77.31 109 SER A O 1
ATOM 900 N N . ALA A 1 110 ? 21.077 -0.567 -33.951 1.00 81.56 110 ALA A N 1
ATOM 901 C CA . ALA A 1 110 ? 20.776 -1.218 -32.677 1.00 81.56 110 ALA A CA 1
ATOM 902 C C . ALA A 1 110 ? 20.656 -0.210 -31.521 1.00 81.56 110 ALA A C 1
ATOM 904 O O . ALA A 1 110 ? 19.846 -0.406 -30.622 1.00 81.56 110 ALA A O 1
ATOM 905 N N . LYS A 1 111 ? 21.424 0.887 -31.548 1.00 83.56 111 LYS A N 1
ATOM 906 C CA . LYS A 1 111 ? 21.300 1.988 -30.582 1.00 83.56 111 LYS A CA 1
ATOM 907 C C . LYS A 1 111 ? 20.016 2.780 -30.772 1.00 83.56 111 LYS A C 1
ATOM 909 O O . LYS A 1 111 ? 19.405 3.155 -29.779 1.00 83.56 111 LYS A O 1
ATOM 914 N N . GLU A 1 112 ? 19.611 3.032 -32.012 1.00 85.38 112 GLU A N 1
ATOM 915 C CA . GLU A 1 112 ? 18.338 3.696 -32.300 1.00 85.38 112 GLU A CA 1
ATOM 916 C C . GLU A 1 112 ? 17.153 2.846 -31.825 1.00 85.38 112 GLU A C 1
ATOM 918 O O . GLU A 1 112 ? 16.285 3.349 -31.114 1.00 85.38 112 GLU A O 1
ATOM 923 N N . TYR A 1 113 ? 17.179 1.539 -32.111 1.00 86.81 113 TYR A N 1
ATOM 924 C CA . TYR A 1 113 ? 16.193 0.588 -31.597 1.00 86.81 113 TYR A CA 1
ATOM 925 C C . TYR A 1 113 ? 16.177 0.548 -30.063 1.00 86.81 113 TYR A C 1
ATOM 927 O O . TYR A 1 113 ? 15.124 0.720 -29.457 1.00 86.81 113 TYR A O 1
ATOM 935 N N . ALA A 1 114 ? 17.343 0.380 -29.428 1.00 88.00 114 ALA A N 1
ATOM 936 C CA . ALA A 1 114 ? 17.456 0.317 -27.972 1.00 88.00 114 ALA A CA 1
ATOM 937 C C . ALA A 1 114 ? 16.970 1.607 -27.298 1.00 88.00 114 ALA A C 1
ATOM 939 O O . ALA A 1 114 ? 16.324 1.553 -26.257 1.00 88.00 114 ALA A O 1
ATOM 940 N N . LYS A 1 115 ? 17.252 2.769 -27.899 1.00 89.00 115 LYS A N 1
ATOM 941 C CA . LYS A 1 115 ? 16.745 4.052 -27.412 1.00 89.00 115 LYS A CA 1
ATOM 942 C C . LYS A 1 115 ? 15.223 4.109 -27.500 1.00 89.00 115 LYS A C 1
ATOM 944 O O . LYS A 1 115 ? 14.589 4.423 -26.502 1.00 89.00 115 LYS A O 1
ATOM 949 N N . LYS A 1 116 ? 14.652 3.765 -28.657 1.00 89.88 116 LYS A N 1
ATOM 950 C CA . LYS A 1 116 ? 13.200 3.747 -28.853 1.00 89.88 116 LYS A CA 1
ATOM 951 C C . LYS A 1 116 ? 12.508 2.826 -27.845 1.00 89.88 116 LYS A C 1
ATOM 953 O O . LYS A 1 116 ? 11.513 3.217 -27.253 1.00 89.88 116 LYS A O 1
ATOM 958 N N . GLU A 1 117 ? 13.060 1.638 -27.619 1.00 88.62 117 GLU A N 1
ATOM 959 C CA . GLU A 1 117 ? 12.510 0.671 -26.668 1.00 88.62 117 GLU A CA 1
ATOM 960 C C . GLU A 1 117 ? 12.560 1.192 -25.218 1.00 88.62 117 GLU A C 1
ATOM 962 O O . GLU A 1 117 ? 11.580 1.076 -24.488 1.00 88.62 117 GLU A O 1
ATOM 967 N N . ILE A 1 118 ? 13.663 1.825 -24.800 1.00 88.38 118 ILE A N 1
ATOM 968 C CA . ILE A 1 118 ? 13.750 2.471 -23.478 1.00 88.38 118 ILE A CA 1
ATOM 969 C C . ILE A 1 118 ? 12.761 3.639 -23.358 1.00 88.38 118 ILE A C 1
ATOM 971 O O . ILE A 1 118 ? 12.093 3.755 -22.332 1.00 88.38 118 ILE A O 1
ATOM 975 N N . ASP A 1 119 ? 12.640 4.481 -24.388 1.00 88.50 119 ASP A N 1
ATOM 976 C CA . ASP A 1 119 ? 11.708 5.614 -24.400 1.00 88.50 119 ASP A CA 1
ATOM 977 C C . ASP A 1 119 ? 10.244 5.129 -24.289 1.00 88.50 119 ASP A C 1
ATOM 979 O O . ASP A 1 119 ? 9.451 5.718 -23.552 1.00 88.50 119 ASP A O 1
ATOM 983 N N . GLU A 1 120 ? 9.895 4.015 -24.945 1.00 86.94 120 GLU A N 1
ATOM 984 C CA . GLU A 1 120 ? 8.590 3.349 -24.813 1.00 86.94 120 GLU A CA 1
ATOM 985 C C . GLU A 1 120 ? 8.339 2.863 -23.378 1.00 86.94 120 GLU A C 1
ATOM 987 O O . GLU A 1 120 ? 7.261 3.101 -22.825 1.00 86.94 120 GLU A O 1
ATOM 992 N N . PHE A 1 121 ? 9.336 2.242 -22.738 1.00 85.69 121 PHE A N 1
ATOM 993 C CA . PHE A 1 121 ? 9.210 1.802 -21.349 1.00 85.69 121 PHE A CA 1
ATOM 994 C C . PHE A 1 121 ? 9.044 2.970 -20.378 1.00 85.69 121 PHE A C 1
ATOM 996 O O . PHE A 1 121 ? 8.170 2.913 -19.513 1.00 85.69 121 PHE A O 1
ATOM 1003 N N . VAL A 1 122 ? 9.818 4.047 -20.543 1.00 83.00 122 VAL A N 1
ATOM 1004 C CA . VAL A 1 122 ? 9.687 5.264 -19.724 1.00 83.00 122 VAL A CA 1
ATOM 1005 C C . VAL A 1 122 ? 8.291 5.866 -19.878 1.00 83.00 122 VAL A C 1
ATOM 1007 O O . VAL A 1 122 ? 7.655 6.161 -18.871 1.00 83.00 122 VAL A O 1
ATOM 1010 N N . ALA A 1 123 ? 7.779 5.975 -21.108 1.00 80.00 123 ALA A N 1
ATOM 1011 C CA . ALA A 1 123 ? 6.433 6.483 -21.360 1.00 80.00 123 ALA A CA 1
ATOM 1012 C C . ALA A 1 123 ? 5.344 5.590 -20.735 1.00 80.00 123 ALA A C 1
ATOM 1014 O O . ALA A 1 123 ? 4.374 6.098 -20.174 1.00 80.00 123 ALA A O 1
ATOM 1015 N N . SER A 1 124 ? 5.513 4.263 -20.784 1.00 71.94 124 SER A N 1
ATOM 1016 C CA . SER A 1 124 ? 4.578 3.304 -20.174 1.00 71.94 124 SER A CA 1
ATOM 1017 C C . SER A 1 124 ? 4.602 3.312 -18.640 1.00 71.94 124 SER A C 1
ATOM 1019 O O . SER A 1 124 ? 3.572 3.082 -18.009 1.00 71.94 124 SER A O 1
ATOM 1021 N N . ALA A 1 125 ? 5.755 3.625 -18.042 1.00 67.44 125 ALA A N 1
ATOM 1022 C CA . ALA A 1 125 ? 5.932 3.803 -16.603 1.00 67.44 125 ALA A CA 1
ATOM 1023 C C . ALA A 1 125 ? 5.446 5.178 -16.108 1.00 67.44 125 ALA A C 1
ATOM 1025 O O . ALA A 1 125 ? 5.507 5.471 -14.920 1.00 67.44 125 ALA A O 1
ATOM 1026 N N . THR A 1 126 ? 4.924 6.016 -17.002 1.00 64.44 126 THR A N 1
ATOM 1027 C CA . THR A 1 126 ? 4.161 7.227 -16.677 1.00 64.44 126 THR A CA 1
ATOM 1028 C C . THR A 1 126 ? 2.728 7.083 -17.195 1.00 64.44 126 THR A C 1
ATOM 1030 O O . THR A 1 126 ? 2.359 7.736 -18.174 1.00 64.44 126 THR A O 1
ATOM 1033 N N . PRO A 1 127 ? 1.913 6.184 -16.610 1.00 58.69 127 PRO A N 1
ATOM 1034 C CA . PRO A 1 127 ? 0.558 5.945 -17.088 1.00 58.69 127 PRO A CA 1
ATOM 1035 C C . PRO A 1 127 ? -0.300 7.227 -17.037 1.00 58.69 127 PRO A C 1
ATOM 1037 O O . PRO A 1 127 ? -0.122 8.064 -16.152 1.00 58.69 127 PRO A O 1
ATOM 1040 N N . PRO A 1 128 ? -1.292 7.380 -17.942 1.00 54.44 128 PRO A N 1
ATOM 1041 C CA . PRO A 1 128 ? -2.235 8.508 -17.917 1.00 54.44 128 PRO A CA 1
ATOM 1042 C C . PRO A 1 128 ? -3.097 8.527 -16.643 1.00 54.44 128 PRO A C 1
ATOM 1044 O O . PRO A 1 128 ? -3.703 9.543 -16.309 1.00 54.44 128 PRO A O 1
ATOM 1047 N N . TYR A 1 129 ? -3.150 7.395 -15.935 1.00 60.88 129 TYR A N 1
ATOM 1048 C CA . TYR A 1 129 ? -3.715 7.257 -14.605 1.00 60.88 129 TYR A CA 1
ATOM 1049 C C . TYR A 1 129 ? -2.594 7.291 -13.568 1.00 60.88 129 TYR A C 1
ATOM 1051 O O . TYR A 1 129 ? -1.802 6.358 -13.490 1.00 60.88 129 TYR A O 1
ATOM 1059 N N . SER A 1 130 ? -2.538 8.346 -12.761 1.00 69.94 130 SER A N 1
ATOM 1060 C CA . SER A 1 130 ? -1.580 8.424 -11.663 1.00 69.94 130 SER A CA 1
ATOM 1061 C C . SER A 1 130 ? -2.159 7.749 -10.420 1.00 69.94 130 SER A C 1
ATOM 1063 O O . SER A 1 130 ? -3.202 8.167 -9.912 1.00 69.94 130 SER A O 1
ATOM 1065 N N . TRP A 1 131 ? -1.466 6.735 -9.894 1.00 80.94 131 TRP A N 1
ATOM 1066 C CA . TRP A 1 131 ? -1.781 6.155 -8.583 1.00 80.94 131 TRP A CA 1
ATOM 1067 C C . TRP A 1 131 ? -1.783 7.211 -7.475 1.00 80.94 131 TRP A C 1
ATOM 1069 O O . TRP A 1 131 ? -2.565 7.103 -6.533 1.00 80.94 131 TRP A O 1
ATOM 1079 N N . THR A 1 132 ? -0.981 8.268 -7.628 1.00 78.06 132 THR A N 1
ATOM 1080 C CA . THR A 1 132 ? -0.990 9.447 -6.757 1.00 78.06 132 THR A CA 1
ATOM 1081 C C . THR A 1 132 ? -2.360 10.118 -6.760 1.00 78.06 132 THR A C 1
ATOM 1083 O O . THR A 1 132 ? -2.936 10.302 -5.700 1.00 78.06 132 THR A O 1
ATOM 1086 N N . ALA A 1 133 ? -2.968 10.363 -7.926 1.00 83.00 133 ALA A N 1
ATOM 1087 C CA . ALA A 1 133 ? -4.302 10.969 -8.005 1.00 83.00 133 ALA A CA 1
ATOM 1088 C C . ALA A 1 133 ? -5.424 10.060 -7.457 1.00 83.00 133 ALA A C 1
ATOM 1090 O O . ALA A 1 133 ? -6.476 10.536 -7.018 1.00 83.00 133 ALA A O 1
ATOM 1091 N N . GLU A 1 134 ? -5.250 8.735 -7.508 1.00 88.06 134 GLU A N 1
ATOM 1092 C CA . GLU A 1 134 ? -6.133 7.807 -6.792 1.00 88.06 134 GLU A CA 1
ATOM 1093 C C . GLU A 1 134 ? -5.983 7.955 -5.277 1.00 88.06 134 GLU A C 1
ATOM 1095 O O . GLU A 1 134 ? -6.986 8.042 -4.566 1.00 88.06 134 GLU A O 1
ATOM 1100 N N . MET A 1 135 ? -4.738 7.987 -4.805 1.00 90.81 135 MET A N 1
ATOM 1101 C CA . MET A 1 135 ? -4.414 8.091 -3.392 1.00 90.81 135 MET A CA 1
ATOM 1102 C C . MET A 1 135 ? -4.853 9.433 -2.812 1.00 90.81 135 MET A C 1
ATOM 1104 O O . MET A 1 135 ? -5.477 9.443 -1.761 1.00 90.81 135 MET A O 1
ATOM 1108 N N . ASP A 1 136 ? -4.640 10.542 -3.517 1.00 89.69 136 ASP A N 1
ATOM 1109 C CA . ASP A 1 136 ? -5.048 11.881 -3.082 1.00 89.69 136 ASP A CA 1
ATOM 1110 C C . ASP A 1 136 ? -6.556 11.941 -2.826 1.00 89.69 136 ASP A C 1
ATOM 1112 O O . ASP A 1 136 ? -6.993 12.380 -1.765 1.00 89.69 136 ASP A O 1
ATOM 1116 N N . ARG A 1 137 ? -7.367 11.410 -3.754 1.00 92.38 137 ARG A N 1
ATOM 1117 C CA . ARG A 1 137 ? -8.829 11.345 -3.585 1.00 92.38 137 ARG A CA 1
ATOM 1118 C C . ARG A 1 137 ? -9.232 10.506 -2.376 1.00 92.38 137 ARG A C 1
ATOM 1120 O O . ARG A 1 137 ? -10.138 10.893 -1.641 1.00 92.38 137 ARG A O 1
ATOM 1127 N N . PHE A 1 138 ? -8.572 9.367 -2.179 1.00 95.81 138 PHE A N 1
ATOM 1128 C CA . PHE A 1 138 ? -8.813 8.513 -1.021 1.00 95.81 138 PHE A CA 1
ATOM 1129 C C . PHE A 1 138 ? -8.430 9.219 0.290 1.00 95.81 138 PHE A C 1
ATOM 1131 O O . PHE A 1 138 ? -9.226 9.245 1.227 1.00 95.81 138 PHE A O 1
ATOM 1138 N N . LEU A 1 139 ? -7.243 9.827 0.343 1.00 95.06 139 LEU A N 1
ATOM 1139 C CA . LEU A 1 139 ? -6.717 10.508 1.521 1.00 95.06 139 LEU A CA 1
ATOM 1140 C C . LEU A 1 139 ? -7.573 11.711 1.915 1.00 95.06 139 LEU A C 1
ATOM 1142 O O . LEU A 1 139 ? -7.895 11.860 3.089 1.00 95.06 139 LEU A O 1
ATOM 1146 N N . THR A 1 140 ? -8.004 12.532 0.955 1.00 95.25 140 THR A N 1
ATOM 1147 C CA . THR A 1 140 ? -8.954 13.618 1.232 1.00 95.25 140 THR A CA 1
ATOM 1148 C C . THR A 1 140 ? -10.237 13.068 1.853 1.00 95.25 140 THR A C 1
ATOM 1150 O O . THR A 1 140 ? -10.635 13.517 2.924 1.00 95.25 140 THR A O 1
ATOM 1153 N N . GLY A 1 141 ? -10.841 12.043 1.240 1.00 97.00 141 GLY A N 1
ATOM 1154 C CA . GLY A 1 141 ? -12.092 11.467 1.737 1.00 97.00 141 GLY A CA 1
ATOM 1155 C C . GLY A 1 141 ? -11.975 10.884 3.147 1.00 97.00 141 GLY A C 1
ATOM 1156 O O . GLY A 1 141 ? -12.845 11.120 3.984 1.00 97.00 141 GLY A O 1
ATOM 1157 N N . ILE A 1 142 ? -10.891 10.162 3.445 1.00 97.44 142 ILE A N 1
ATOM 1158 C CA . ILE A 1 142 ? -10.719 9.540 4.763 1.00 97.44 142 ILE A CA 1
ATOM 1159 C C . ILE A 1 142 ? -10.368 10.565 5.855 1.00 97.44 142 ILE A C 1
ATOM 1161 O O . ILE A 1 142 ? -10.835 10.432 6.986 1.00 97.44 142 ILE A O 1
ATOM 1165 N N . ILE A 1 143 ? -9.607 11.618 5.531 1.00 96.06 143 ILE A N 1
ATOM 1166 C CA . ILE A 1 143 ? -9.303 12.717 6.464 1.00 96.06 143 ILE A CA 1
ATOM 1167 C C . ILE A 1 143 ? -10.579 13.489 6.813 1.00 96.06 143 ILE A C 1
ATOM 1169 O O . ILE A 1 143 ? -10.853 13.720 7.995 1.00 96.06 143 ILE A O 1
ATOM 1173 N N . ASP A 1 144 ? -11.380 13.838 5.804 1.00 96.56 144 ASP A N 1
ATOM 1174 C CA . ASP A 1 144 ? -12.655 14.530 6.000 1.00 96.56 144 ASP A CA 1
ATOM 1175 C C . ASP A 1 144 ? -13.605 13.684 6.854 1.00 96.56 144 ASP A C 1
ATOM 1177 O O . ASP A 1 144 ? -14.218 14.179 7.808 1.00 96.56 144 ASP A O 1
ATOM 1181 N N . TYR A 1 145 ? -13.675 12.382 6.571 1.00 97.25 145 TYR A N 1
ATOM 1182 C CA . TYR A 1 145 ? -14.501 11.468 7.345 1.00 97.25 145 TYR A CA 1
ATOM 1183 C C . TYR A 1 145 ? -14.010 11.304 8.787 1.00 97.25 145 TYR A C 1
ATOM 1185 O O . TYR A 1 145 ? -14.831 11.349 9.702 1.00 97.25 145 TYR A O 1
ATOM 1193 N N . LYS A 1 146 ? -12.694 11.224 9.043 1.00 95.88 146 LYS A N 1
ATOM 1194 C CA . LYS A 1 146 ? -12.143 11.206 10.414 1.00 95.88 146 LYS A CA 1
ATOM 1195 C C . LYS A 1 146 ? -12.626 12.407 11.231 1.00 95.88 146 LYS A C 1
ATOM 1197 O O . LYS A 1 146 ? -12.957 12.261 12.407 1.00 95.88 146 LYS A O 1
ATOM 1202 N N . ALA A 1 147 ? -12.680 13.597 10.632 1.00 95.06 147 ALA A N 1
ATOM 1203 C CA . ALA A 1 147 ? -13.139 14.801 11.323 1.00 95.06 147 ALA A CA 1
ATOM 1204 C C . ALA A 1 147 ? -14.638 14.750 11.674 1.00 95.06 147 ALA A C 1
ATOM 1206 O O . ALA A 1 147 ? -15.055 15.269 12.713 1.00 95.06 147 ALA A O 1
ATOM 1207 N N . VAL A 1 148 ? -15.467 14.130 10.830 1.00 94.25 148 VAL A N 1
ATOM 1208 C CA . VAL A 1 148 ? -16.882 13.856 11.141 1.00 94.25 148 VAL A CA 1
ATOM 1209 C C . VAL A 1 148 ? -16.979 12.815 12.253 1.00 94.25 148 VAL A C 1
ATOM 1211 O O . VAL A 1 148 ? -17.570 13.093 13.296 1.00 94.25 148 VAL A O 1
ATOM 1214 N N . TRP A 1 149 ? -16.309 11.680 12.069 1.00 94.00 149 TRP A N 1
ATOM 1215 C CA . TRP A 1 149 ? -16.265 10.567 13.008 1.00 94.00 149 TRP A CA 1
ATOM 1216 C C . TRP A 1 149 ? -15.858 11.009 14.417 1.00 94.00 149 TRP A C 1
ATOM 1218 O O . TRP A 1 149 ? -16.519 10.658 15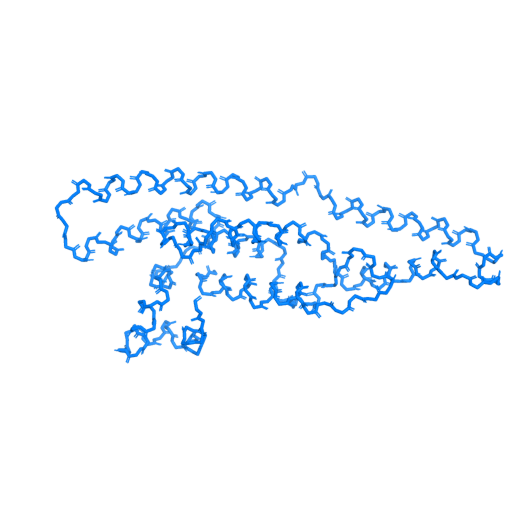.389 1.00 94.00 149 TRP A O 1
ATOM 1228 N N . LEU A 1 150 ? -14.818 11.842 14.545 1.00 92.00 150 LEU A N 1
ATOM 1229 C CA . LEU A 1 150 ? -14.335 12.318 15.843 1.00 92.00 150 LEU A CA 1
ATOM 1230 C C . LEU A 1 150 ? -15.355 13.216 16.550 1.00 92.00 150 LEU A C 1
ATOM 1232 O O . LEU A 1 150 ? -15.507 13.125 17.766 1.00 92.00 150 LEU A O 1
ATOM 1236 N N . ARG A 1 151 ? -16.063 14.073 15.804 1.00 90.62 151 ARG A N 1
ATOM 1237 C CA . ARG A 1 151 ? -17.115 14.932 16.369 1.00 90.62 151 ARG A CA 1
ATOM 1238 C C . ARG A 1 151 ? -18.283 14.102 16.881 1.00 90.62 151 ARG A C 1
ATOM 1240 O O . ARG A 1 151 ? -18.762 14.344 17.984 1.00 90.62 151 ARG A O 1
ATOM 1247 N N . GLU A 1 152 ? -18.713 13.112 16.107 1.00 89.88 152 GLU A N 1
ATOM 1248 C CA . GLU A 1 152 ? -19.765 12.184 16.524 1.00 89.88 152 GLU A CA 1
ATOM 1249 C C . GLU A 1 152 ? -19.317 11.331 17.714 1.00 89.88 152 GLU A C 1
ATOM 1251 O O . GLU A 1 152 ? -20.093 11.122 18.651 1.00 89.88 152 GLU A O 1
ATOM 1256 N N . TYR A 1 153 ? -18.048 10.901 17.719 1.00 86.62 153 TYR A N 1
ATOM 1257 C CA . TYR A 1 153 ? -17.421 10.224 18.846 1.00 86.62 153 TYR A CA 1
ATOM 1258 C C . TYR A 1 153 ? -17.505 11.087 20.118 1.00 86.62 153 TYR A C 1
ATOM 1260 O O . TYR A 1 153 ? -18.115 10.713 21.113 1.00 86.62 153 TYR A O 1
ATOM 1268 N N . GLN A 1 154 ? -16.994 12.310 20.085 1.00 85.94 154 GLN A N 1
ATOM 1269 C CA . GLN A 1 154 ? -16.956 13.186 21.260 1.00 85.94 154 GLN A CA 1
ATOM 1270 C C . GLN A 1 154 ? -18.337 13.640 21.764 1.00 85.94 154 GLN A C 1
ATOM 1272 O O . GLN A 1 154 ? -18.460 14.016 22.926 1.00 85.94 154 GLN A O 1
ATOM 1277 N N . ALA A 1 155 ? -19.373 13.607 20.922 1.00 84.69 155 ALA A N 1
ATOM 1278 C CA . ALA A 1 155 ? -20.715 14.069 21.273 1.00 84.69 155 ALA A CA 1
ATOM 1279 C C . ALA A 1 155 ? -21.536 13.097 22.148 1.00 84.69 155 ALA A C 1
ATOM 1281 O O . ALA A 1 155 ? -22.616 13.477 22.597 1.00 84.69 155 ALA A O 1
ATOM 1282 N N . GLN A 1 156 ? -21.076 11.864 22.390 1.00 79.50 156 GLN A N 1
ATOM 1283 C CA . GLN A 1 156 ? -21.787 10.912 23.259 1.00 79.50 156 GLN A CA 1
ATOM 1284 C C . GLN A 1 156 ? -21.109 10.773 24.634 1.00 79.50 156 GLN A C 1
ATOM 1286 O O . GLN A 1 156 ? -19.886 10.853 24.746 1.00 79.50 156 GLN A O 1
ATOM 1291 N N . GLU A 1 157 ? -21.899 10.512 25.679 1.00 61.22 157 GLU A N 1
ATOM 1292 C CA . GLU A 1 157 ? -21.419 10.100 27.008 1.00 61.22 157 GLU A CA 1
ATOM 1293 C C . GLU A 1 157 ? -21.024 8.612 26.946 1.00 61.22 157 GLU A C 1
ATOM 1295 O O . GLU A 1 157 ? -21.901 7.761 26.823 1.00 61.22 157 GLU A O 1
ATOM 1300 N N . ARG A 1 158 ? -19.724 8.270 26.933 1.00 67.31 158 ARG A N 1
ATOM 1301 C CA . ARG A 1 158 ? -19.276 6.946 26.438 1.00 67.31 158 ARG A CA 1
ATOM 1302 C C . ARG A 1 158 ? -18.620 6.006 27.439 1.00 67.31 158 ARG A C 1
ATOM 1304 O O . ARG A 1 158 ? -17.804 6.405 28.268 1.00 67.31 158 ARG A O 1
ATOM 1311 N N . SER A 1 159 ? -18.909 4.720 27.224 1.00 67.50 159 SER A N 1
ATOM 1312 C CA . SER A 1 159 ? -18.184 3.546 27.716 1.00 67.50 159 SER A CA 1
ATOM 1313 C C . SER A 1 159 ? -17.140 3.048 26.694 1.00 67.50 159 SER A C 1
ATOM 1315 O O . SER A 1 159 ? -17.113 3.480 25.543 1.00 67.50 159 SER A O 1
ATOM 1317 N N . SER A 1 160 ? -16.279 2.098 27.081 1.00 67.25 160 SER A N 1
ATOM 1318 C CA . SER A 1 160 ? -15.262 1.512 26.187 1.00 67.25 160 SER A CA 1
ATOM 1319 C C . SER A 1 160 ? -15.837 0.698 25.018 1.00 67.25 160 SER A C 1
ATOM 1321 O O . SER A 1 160 ? -15.211 0.634 23.962 1.00 67.25 160 SER A O 1
ATOM 1323 N N . ASN A 1 161 ? -17.026 0.101 25.163 1.00 72.06 161 ASN A N 1
ATOM 1324 C CA . ASN A 1 161 ? -17.689 -0.617 24.066 1.00 72.06 161 ASN A CA 1
ATOM 1325 C C . ASN A 1 161 ? -18.158 0.338 22.957 1.00 72.06 161 ASN A C 1
ATOM 1327 O O . ASN A 1 161 ? -18.147 -0.026 21.782 1.00 72.06 161 ASN A O 1
ATOM 1331 N N . ASP A 1 162 ? -18.493 1.581 23.309 1.00 81.12 162 ASP A N 1
ATOM 1332 C CA . ASP A 1 162 ? -18.948 2.590 22.348 1.00 81.12 162 ASP A CA 1
ATOM 1333 C C . ASP A 1 162 ? -17.810 3.092 21.453 1.00 81.12 162 ASP A C 1
ATOM 1335 O O . ASP A 1 162 ? -18.059 3.603 20.362 1.00 81.12 162 ASP A O 1
ATOM 1339 N N . PHE A 1 163 ? -16.555 2.937 21.885 1.00 86.50 163 PHE A N 1
ATOM 1340 C CA . PHE A 1 163 ? -15.389 3.240 21.059 1.00 86.50 1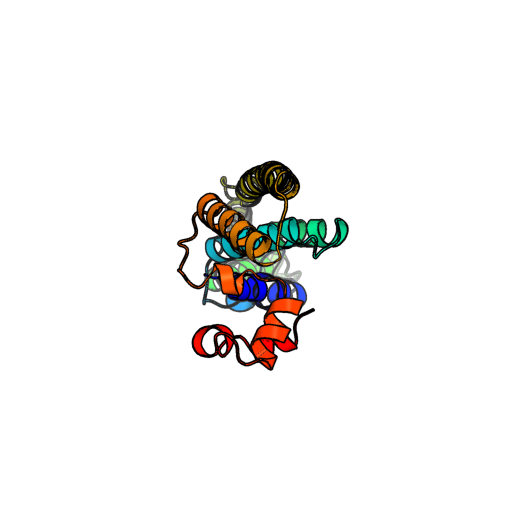63 PHE A CA 1
ATOM 1341 C C . PHE A 1 163 ? -15.217 2.230 19.928 1.00 86.50 163 PHE A C 1
ATOM 1343 O O . PHE A 1 163 ? -15.129 2.629 18.772 1.00 86.50 163 PHE A O 1
ATOM 1350 N N . TRP A 1 164 ? -15.225 0.930 20.230 1.00 88.06 164 TRP A N 1
ATOM 1351 C CA . TRP A 1 164 ? -14.981 -0.102 19.217 1.00 88.06 164 TRP A CA 1
ATOM 1352 C C . TRP A 1 164 ? -16.090 -0.192 18.171 1.00 88.06 164 TRP A C 1
ATOM 1354 O O . TRP A 1 164 ? -15.795 -0.383 16.995 1.00 88.06 164 TRP A O 1
ATOM 1364 N N . ASN A 1 165 ? -17.342 0.054 18.562 1.00 88.44 165 ASN A N 1
ATOM 1365 C CA . ASN A 1 165 ? -18.441 0.183 17.603 1.00 88.44 165 ASN A CA 1
ATOM 1366 C C . ASN A 1 165 ? -18.213 1.345 16.625 1.00 88.44 165 ASN A C 1
ATOM 1368 O O . ASN A 1 165 ? -18.535 1.242 15.448 1.00 88.44 165 ASN A O 1
ATOM 1372 N N . TYR A 1 166 ? -17.626 2.445 17.097 1.00 90.00 166 TYR A N 1
ATOM 1373 C CA . TYR A 1 166 ? -17.274 3.569 16.237 1.00 90.00 166 TYR A CA 1
ATOM 1374 C C . TYR A 1 166 ? -16.038 3.284 15.387 1.00 90.00 166 TYR A C 1
ATOM 1376 O O . TYR A 1 166 ? -15.998 3.667 14.224 1.00 90.00 166 TYR A O 1
ATOM 1384 N N . VAL A 1 167 ? -15.032 2.590 15.915 1.00 92.62 167 VAL A N 1
ATOM 1385 C CA . VAL A 1 167 ? -13.905 2.129 15.091 1.00 92.62 167 VAL A CA 1
ATOM 1386 C C . VAL A 1 167 ? -14.411 1.263 13.934 1.00 92.62 167 VAL A C 1
ATOM 1388 O O . VAL A 1 167 ? -13.943 1.448 12.814 1.00 92.62 167 VAL A O 1
ATOM 1391 N N . GLN A 1 168 ? -15.408 0.401 14.167 1.00 93.12 168 GLN A N 1
ATOM 1392 C CA . GLN A 1 168 ? -16.041 -0.382 13.104 1.00 93.12 168 GLN A CA 1
ATOM 1393 C C . GLN A 1 168 ? -16.648 0.517 12.019 1.00 93.12 168 GLN A C 1
ATOM 1395 O O . GLN A 1 168 ? -16.313 0.351 10.857 1.00 93.12 168 GLN A O 1
ATOM 1400 N N . THR A 1 169 ? -17.437 1.541 12.367 1.00 94.19 169 THR A N 1
ATOM 1401 C CA . THR A 1 169 ? -18.021 2.434 11.342 1.00 94.19 169 THR A CA 1
ATOM 1402 C C . THR A 1 169 ? -16.975 3.228 10.556 1.00 94.19 169 THR A C 1
ATOM 1404 O O . THR A 1 169 ? -17.230 3.654 9.427 1.00 94.19 169 THR A O 1
ATOM 1407 N N . TYR A 1 170 ? -15.792 3.450 11.135 1.00 96.69 170 TYR A N 1
ATOM 1408 C CA . TYR A 1 170 ? -14.654 4.001 10.406 1.00 96.69 170 TYR A CA 1
ATOM 1409 C C . TYR A 1 170 ? -13.998 2.982 9.480 1.00 96.69 170 TYR A C 1
ATOM 1411 O O . TYR A 1 170 ? -13.677 3.323 8.341 1.00 96.69 170 TYR A O 1
ATOM 1419 N N . CYS A 1 171 ? -13.823 1.750 9.954 1.00 96.88 171 CYS A N 1
ATOM 1420 C CA . CYS A 1 171 ? -13.346 0.627 9.158 1.00 96.88 171 CYS A CA 1
ATOM 1421 C C . CYS A 1 171 ? -14.232 0.441 7.919 1.00 96.88 171 CYS A C 1
ATOM 1423 O O . CYS A 1 171 ? -13.728 0.582 6.805 1.00 96.88 171 CYS A O 1
ATOM 1425 N N . ASP A 1 172 ? -15.546 0.288 8.098 1.00 96.44 172 ASP A N 1
ATOM 1426 C CA . ASP A 1 172 ? -16.509 0.081 7.009 1.00 96.44 172 ASP A CA 1
ATOM 1427 C C . ASP A 1 172 ? -16.375 1.167 5.924 1.00 96.44 172 ASP A C 1
ATOM 1429 O O . ASP A 1 172 ? -16.271 0.892 4.723 1.00 96.44 172 ASP A O 1
ATOM 1433 N N . TYR A 1 173 ? -16.298 2.435 6.351 1.00 97.31 173 TYR A N 1
ATOM 1434 C CA . TYR A 1 173 ? -16.128 3.565 5.441 1.00 97.31 173 TYR A CA 1
ATOM 1435 C C . TYR A 1 173 ? -14.782 3.521 4.705 1.00 97.31 173 TYR A C 1
ATOM 1437 O O . TYR A 1 173 ? -14.724 3.798 3.505 1.00 97.31 173 TYR A O 1
ATOM 1445 N N . ALA A 1 174 ? -13.694 3.156 5.391 1.00 97.94 174 ALA A N 1
ATOM 1446 C CA . ALA A 1 174 ? -12.376 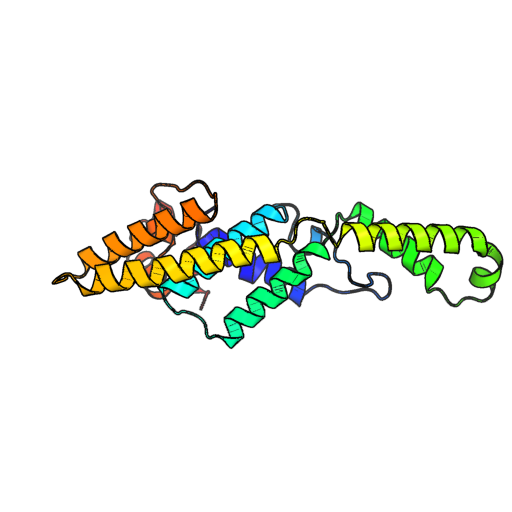3.028 4.780 1.00 97.94 174 ALA A CA 1
ATOM 1447 C C . ALA A 1 174 ? -12.353 1.943 3.691 1.00 97.94 174 ALA A C 1
ATOM 1449 O O . ALA A 1 174 ? -11.826 2.193 2.603 1.00 97.94 174 ALA A O 1
ATOM 1450 N N . TYR A 1 175 ? -12.962 0.777 3.935 1.00 98.06 175 TYR A N 1
ATOM 1451 C CA . TYR A 1 175 ? -13.079 -0.295 2.937 1.00 98.06 175 TYR A CA 1
ATOM 1452 C C . TYR A 1 175 ? -13.952 0.126 1.753 1.00 98.06 175 TYR A C 1
ATOM 1454 O O . TYR A 1 175 ? -13.547 -0.038 0.594 1.00 98.06 175 TYR A O 1
ATOM 1462 N N . GLN A 1 176 ? -15.101 0.752 2.028 1.00 97.19 176 GLN A N 1
ATOM 1463 C CA . GLN A 1 176 ? -15.995 1.279 1.000 1.00 97.19 176 GLN A CA 1
ATOM 1464 C C . GLN A 1 176 ? -15.283 2.303 0.106 1.00 97.19 176 GLN A C 1
ATOM 1466 O O . GLN A 1 176 ? -15.316 2.184 -1.121 1.00 97.19 176 GLN A O 1
ATOM 1471 N N . LEU A 1 177 ? -14.614 3.294 0.702 1.00 97.06 177 LEU A N 1
ATOM 1472 C CA . LEU A 1 177 ? -13.891 4.336 -0.027 1.00 97.06 177 LEU A CA 1
ATOM 1473 C C . LEU A 1 177 ? -12.695 3.761 -0.801 1.00 97.06 177 LEU A C 1
ATOM 1475 O O . LEU A 1 177 ? -12.370 4.226 -1.897 1.00 97.06 177 LEU A O 1
ATOM 1479 N N . ALA A 1 178 ? -12.043 2.728 -0.261 1.00 95.88 178 ALA A N 1
ATOM 1480 C CA . ALA A 1 178 ? -10.946 2.049 -0.935 1.00 95.88 178 ALA A CA 1
ATOM 1481 C C . ALA A 1 178 ? -11.405 1.181 -2.118 1.00 95.88 178 ALA A C 1
ATOM 1483 O O . ALA A 1 178 ? -10.592 0.916 -3.011 1.00 95.88 178 ALA A O 1
ATOM 1484 N N . GLY A 1 179 ? -12.683 0.784 -2.149 1.00 95.06 179 GLY A N 1
ATOM 1485 C CA . GLY A 1 179 ? -13.231 -0.171 -3.110 1.00 95.06 179 GLY A CA 1
ATOM 1486 C C . GLY A 1 179 ? -12.752 -1.601 -2.848 1.00 95.06 179 GLY A C 1
ATOM 1487 O O . GLY A 1 179 ? -12.551 -2.362 -3.794 1.00 95.06 179 GLY A O 1
ATOM 1488 N N . ILE A 1 180 ? -12.503 -1.944 -1.581 1.00 96.00 180 ILE A N 1
ATOM 1489 C CA . ILE A 1 180 ? -12.017 -3.259 -1.154 1.00 96.00 180 ILE A CA 1
ATOM 1490 C C . ILE A 1 180 ? -13.190 -4.001 -0.502 1.00 96.00 180 ILE A C 1
ATOM 1492 O O . ILE A 1 180 ? -13.808 -3.440 0.399 1.00 96.00 180 ILE A O 1
ATOM 1496 N N . PRO A 1 181 ? -13.514 -5.239 -0.924 1.00 95.62 181 PRO A N 1
ATOM 1497 C CA . PRO A 1 181 ? -14.531 -6.037 -0.250 1.00 95.62 181 PRO A CA 1
ATOM 1498 C C . PRO A 1 181 ? -14.143 -6.290 1.206 1.00 95.62 181 PRO A C 1
ATOM 1500 O O . PRO A 1 181 ? -13.063 -6.826 1.468 1.00 95.62 181 PRO A O 1
ATOM 1503 N N . GLU A 1 182 ? -15.032 -5.906 2.112 1.00 94.25 182 GLU A N 1
ATOM 1504 C CA . GLU A 1 182 ? -14.896 -6.118 3.549 1.00 94.25 182 GLU A CA 1
ATOM 1505 C C . GLU A 1 182 ? -15.485 -7.472 3.963 1.00 94.25 182 GLU A C 1
ATOM 1507 O O . GLU A 1 182 ? -16.430 -7.989 3.356 1.00 94.25 182 GLU A O 1
ATOM 1512 N N . THR A 1 183 ? -14.912 -8.048 5.012 1.00 94.06 183 THR A N 1
ATOM 1513 C CA . THR A 1 183 ? -15.365 -9.262 5.684 1.00 94.06 183 THR A CA 1
ATOM 1514 C C . THR A 1 183 ? -15.732 -8.969 7.137 1.00 94.06 183 THR A C 1
ATOM 1516 O O . THR A 1 183 ? -15.239 -8.022 7.742 1.00 94.06 183 THR A O 1
ATOM 1519 N N . GLU A 1 184 ? -16.536 -9.841 7.748 1.00 90.31 184 GLU A N 1
ATOM 1520 C CA . GLU A 1 184 ? -16.983 -9.694 9.146 1.00 90.31 184 GLU A CA 1
ATOM 1521 C C . GLU A 1 184 ? -15.831 -9.641 10.170 1.00 90.31 184 GLU A C 1
ATOM 1523 O O . GLU A 1 184 ? -16.024 -9.224 11.310 1.00 90.31 184 GLU A O 1
ATOM 1528 N N . THR A 1 185 ? -14.628 -10.079 9.788 1.00 93.00 185 THR A N 1
ATOM 1529 C CA . THR A 1 185 ? -13.451 -10.115 10.665 1.00 93.00 185 THR A CA 1
ATOM 1530 C C . THR A 1 185 ? -12.528 -8.912 10.510 1.00 93.00 185 THR A C 1
ATOM 1532 O O . THR A 1 185 ? -11.619 -8.740 11.322 1.00 93.00 185 THR A O 1
ATOM 1535 N N . ASP A 1 186 ? -12.732 -8.076 9.492 1.00 94.94 186 ASP A N 1
ATOM 1536 C CA . ASP A 1 186 ? -11.781 -7.017 9.148 1.00 94.94 186 ASP A CA 1
ATOM 1537 C C . ASP A 1 186 ? -11.693 -5.933 10.220 1.00 94.94 186 ASP A C 1
ATOM 1539 O O . ASP A 1 186 ? -10.593 -5.470 10.517 1.00 94.94 186 ASP A O 1
ATOM 1543 N N . GLY A 1 187 ? -12.800 -5.610 10.891 1.00 93.50 187 GLY A N 1
ATOM 1544 C CA . GLY A 1 187 ? -12.788 -4.665 12.007 1.00 93.50 187 GLY A CA 1
ATOM 1545 C C . GLY A 1 187 ? -11.996 -5.145 13.226 1.00 93.50 187 GLY A C 1
ATOM 1546 O O . GLY A 1 187 ? -11.356 -4.338 13.899 1.00 93.50 187 GLY A O 1
ATOM 1547 N N . ILE A 1 188 ? -11.947 -6.462 13.473 1.00 94.44 188 ILE A N 1
ATOM 1548 C CA . ILE A 1 188 ? -11.078 -7.047 14.512 1.00 94.44 188 ILE A CA 1
ATOM 1549 C C . ILE A 1 188 ? -9.613 -6.825 14.130 1.00 94.44 188 ILE A C 1
ATOM 1551 O O . ILE A 1 188 ? -8.801 -6.423 14.959 1.00 94.44 188 ILE A O 1
ATOM 1555 N N . LEU A 1 189 ? -9.283 -7.065 12.860 1.00 96.25 189 LEU A N 1
ATOM 1556 C CA . LEU A 1 189 ? -7.927 -6.936 12.334 1.00 96.25 189 LEU A CA 1
ATOM 1557 C C . LEU A 1 189 ? -7.490 -5.476 12.158 1.00 96.25 189 LEU A C 1
ATOM 1559 O O . LEU A 1 189 ? -6.295 -5.225 12.072 1.00 96.25 189 LEU A O 1
ATOM 1563 N N . PHE A 1 190 ? -8.422 -4.520 12.144 1.00 96.31 190 PHE A N 1
ATOM 1564 C CA . PHE A 1 190 ? -8.158 -3.081 12.044 1.00 96.31 190 PHE A CA 1
ATOM 1565 C C . PHE A 1 190 ? -7.755 -2.435 13.382 1.00 96.31 190 PHE A C 1
ATOM 1567 O O . PHE A 1 190 ? -7.466 -1.241 13.435 1.00 96.31 190 PHE A O 1
ATOM 1574 N N . ALA A 1 191 ? -7.735 -3.186 14.484 1.00 94.94 191 ALA A N 1
ATOM 1575 C CA . ALA A 1 191 ? -7.310 -2.670 15.781 1.00 94.94 191 ALA A CA 1
ATOM 1576 C C . ALA A 1 191 ? -5.827 -2.205 15.767 1.00 94.94 191 ALA A C 1
ATOM 1578 O O . ALA A 1 191 ? -5.021 -2.665 14.954 1.00 94.94 191 ALA A O 1
ATOM 1579 N N . PRO A 1 192 ? -5.419 -1.273 16.650 1.00 94.56 192 PRO A N 1
ATOM 1580 C CA . PRO A 1 192 ? -4.016 -0.904 16.808 1.00 94.56 192 PRO A CA 1
ATOM 1581 C C . PRO A 1 192 ? -3.198 -2.098 17.324 1.00 94.56 192 PRO A C 1
ATOM 1583 O O . PRO A 1 192 ? -3.710 -2.935 18.071 1.00 94.56 192 PRO A O 1
ATOM 1586 N N . PHE A 1 193 ? -1.909 -2.161 16.973 1.00 94.81 193 PHE A N 1
ATOM 1587 C CA . PHE A 1 193 ? -1.050 -3.307 17.301 1.00 94.81 193 PHE A CA 1
ATOM 1588 C C . PHE A 1 193 ? -0.977 -3.616 18.802 1.00 94.81 193 PHE A C 1
ATOM 1590 O O . PHE A 1 193 ? -0.940 -4.785 19.168 1.00 94.81 193 PHE A O 1
ATOM 1597 N N . ASP A 1 194 ? -1.033 -2.615 19.683 1.00 94.62 194 ASP A N 1
ATOM 1598 C CA . ASP A 1 194 ? -1.070 -2.844 21.136 1.00 94.62 194 ASP A CA 1
ATOM 1599 C C . ASP A 1 194 ? -2.295 -3.667 21.562 1.00 94.62 194 ASP A C 1
ATOM 1601 O O . ASP A 1 194 ? -2.182 -4.597 22.366 1.00 94.62 194 ASP A O 1
ATOM 1605 N N . GLN A 1 195 ? -3.459 -3.373 20.974 1.00 94.75 195 GLN A N 1
ATOM 1606 C CA . GLN A 1 195 ? -4.681 -4.136 21.206 1.00 94.75 195 GLN A CA 1
ATOM 1607 C C . GLN A 1 195 ? -4.573 -5.533 20.589 1.00 94.75 195 GLN A C 1
ATOM 1609 O O . GLN A 1 195 ? -4.882 -6.512 21.263 1.00 94.75 195 GLN A O 1
ATOM 1614 N N . LEU A 1 196 ? -4.069 -5.645 19.357 1.00 96.19 196 LEU A N 1
ATOM 1615 C CA . LEU A 1 196 ? -3.886 -6.939 18.691 1.00 96.19 196 LEU A CA 1
ATOM 1616 C C . LEU A 1 196 ? -2.927 -7.857 19.461 1.00 96.19 196 LEU A C 1
ATOM 1618 O O . LEU A 1 196 ? -3.220 -9.038 19.628 1.00 96.19 196 LEU A O 1
ATOM 1622 N N . ARG A 1 197 ? -1.815 -7.329 19.993 1.00 97.12 197 ARG A N 1
ATOM 1623 C CA . ARG A 1 197 ? -0.882 -8.088 20.845 1.00 97.12 197 ARG A CA 1
ATOM 1624 C C . ARG A 1 197 ? -1.570 -8.567 22.118 1.00 97.12 197 ARG A C 1
ATOM 1626 O O . ARG A 1 197 ? -1.427 -9.730 22.491 1.00 97.12 197 ARG A O 1
ATOM 1633 N N . SER A 1 198 ? -2.355 -7.701 22.760 1.00 96.62 198 SER A N 1
ATOM 1634 C CA . SER A 1 198 ? -3.162 -8.083 23.923 1.00 96.62 198 SER A CA 1
ATOM 1635 C C . SER A 1 198 ? -4.158 -9.195 23.580 1.00 96.62 198 SER A C 1
ATOM 1637 O O . SER A 1 198 ? -4.266 -10.173 24.319 1.00 96.62 198 SER A O 1
ATOM 1639 N N . ASP A 1 199 ? -4.849 -9.098 22.445 1.00 96.06 199 ASP A N 1
ATOM 1640 C CA . ASP A 1 199 ? -5.819 -10.102 22.009 1.00 96.06 199 ASP A CA 1
ATOM 1641 C C . ASP A 1 199 ? -5.146 -11.443 21.660 1.00 96.06 199 ASP A C 1
ATOM 1643 O O . ASP A 1 199 ? -5.677 -12.492 22.025 1.00 96.06 199 ASP A O 1
ATOM 1647 N N . VAL A 1 200 ? -3.942 -11.436 21.073 1.00 97.00 200 VAL A N 1
ATOM 1648 C CA . VAL A 1 200 ? -3.122 -12.647 20.871 1.00 97.00 200 VAL A CA 1
ATOM 1649 C C . VAL A 1 200 ? -2.734 -13.285 22.210 1.00 97.00 200 VAL A C 1
ATOM 1651 O O . VAL A 1 200 ? -2.977 -14.476 22.408 1.00 97.00 200 VAL A O 1
ATOM 1654 N N . ILE A 1 201 ? -2.180 -12.511 23.153 1.00 96.88 201 ILE A N 1
ATOM 1655 C CA . ILE A 1 201 ? -1.739 -13.008 24.473 1.00 96.88 201 ILE A CA 1
ATOM 1656 C C . ILE A 1 201 ? -2.914 -13.590 25.268 1.00 96.88 201 ILE A C 1
ATOM 1658 O O . ILE A 1 201 ? -2.788 -14.638 25.900 1.00 96.88 201 ILE A O 1
ATOM 1662 N N . ASN A 1 202 ? -4.070 -12.930 25.207 1.00 96.94 202 ASN A N 1
ATOM 1663 C CA . ASN A 1 202 ? -5.283 -13.348 25.905 1.00 96.94 202 ASN A CA 1
ATOM 1664 C C . ASN A 1 202 ? -6.089 -14.412 25.138 1.00 96.94 202 ASN A C 1
ATOM 1666 O O . ASN A 1 202 ? -7.178 -14.783 25.577 1.00 96.94 202 ASN A O 1
ATOM 1670 N N . ASN A 1 203 ? -5.572 -14.911 24.008 1.00 94.50 203 ASN A N 1
ATOM 1671 C CA . ASN A 1 203 ? -6.213 -15.916 23.159 1.00 94.50 203 ASN A CA 1
ATOM 1672 C C . ASN A 1 203 ? -7.638 -15.520 22.718 1.00 94.50 203 ASN A C 1
ATOM 1674 O O . ASN A 1 203 ? -8.553 -16.347 22.644 1.00 94.50 203 ASN A O 1
ATOM 1678 N N . ARG A 1 204 ? -7.837 -14.230 22.440 1.00 92.06 204 ARG A N 1
ATOM 1679 C CA . ARG A 1 204 ? -9.076 -13.675 21.902 1.00 92.06 204 ARG A CA 1
ATOM 1680 C C . ARG A 1 204 ? -9.065 -13.858 20.384 1.00 92.06 204 ARG A C 1
ATOM 1682 O O . ARG A 1 204 ? -8.078 -13.558 19.727 1.00 92.06 204 ARG A O 1
ATOM 1689 N N . TYR A 1 205 ? -10.156 -14.373 19.821 1.00 94.69 205 TYR A N 1
ATOM 1690 C CA . TYR A 1 205 ? -10.279 -14.640 18.377 1.00 94.69 205 TYR A CA 1
ATOM 1691 C C . TYR A 1 205 ? -9.170 -15.545 17.787 1.00 94.69 205 TYR A C 1
ATOM 1693 O O . TYR A 1 205 ? -8.569 -15.208 16.764 1.00 94.69 205 TYR A O 1
ATOM 1701 N N . PRO A 1 206 ? -8.904 -16.730 18.369 1.00 93.25 206 PRO A N 1
ATOM 1702 C CA . PRO A 1 206 ? -7.750 -17.556 18.003 1.00 93.25 206 PRO A CA 1
ATOM 1703 C C . PRO A 1 206 ? -7.720 -17.945 16.522 1.00 93.25 206 PRO A C 1
ATOM 1705 O O . PRO A 1 206 ? -6.659 -17.974 15.911 1.00 93.25 206 PRO A O 1
ATOM 1708 N N . ASN A 1 207 ? -8.879 -18.204 15.916 1.00 95.81 207 ASN A N 1
ATOM 1709 C CA . ASN A 1 207 ? -8.956 -18.593 14.506 1.00 95.81 207 ASN A CA 1
ATOM 1710 C C . ASN A 1 207 ? -8.649 -17.435 13.544 1.00 95.81 207 ASN A C 1
ATOM 1712 O O . ASN A 1 207 ? -8.275 -17.686 12.405 1.00 95.81 207 ASN A O 1
ATOM 1716 N N . ILE A 1 208 ? -8.810 -16.192 14.005 1.00 96.56 208 ILE A N 1
ATOM 1717 C CA . ILE A 1 208 ? -8.620 -14.976 13.208 1.00 96.56 208 ILE A CA 1
ATOM 1718 C C . ILE A 1 208 ? -7.176 -14.481 13.343 1.00 96.56 208 ILE A C 1
ATOM 1720 O O . ILE A 1 208 ? -6.547 -14.155 12.342 1.00 96.56 208 ILE A O 1
ATOM 1724 N N . LEU A 1 209 ? -6.629 -14.459 14.565 1.00 96.69 209 LEU A N 1
ATOM 1725 C CA . LEU A 1 209 ? -5.311 -13.869 14.834 1.00 96.69 209 LEU A CA 1
ATOM 1726 C C . LEU A 1 209 ? -4.143 -14.844 14.668 1.00 96.69 209 LEU A C 1
ATOM 1728 O O . LEU A 1 209 ? -3.028 -14.407 14.392 1.00 96.69 209 LEU A O 1
ATOM 1732 N N . LYS A 1 210 ? -4.366 -16.159 14.794 1.00 95.69 210 LYS A N 1
ATOM 1733 C CA . LYS A 1 210 ? -3.295 -17.165 14.695 1.00 95.69 210 LYS A CA 1
ATOM 1734 C C . LYS A 1 210 ? -2.440 -17.059 13.420 1.00 95.69 210 LYS A C 1
ATOM 1736 O O . LYS A 1 210 ? -1.227 -17.189 13.558 1.00 95.69 210 LYS A O 1
ATOM 1741 N N . PRO A 1 211 ? -2.992 -16.812 12.215 1.00 96.38 211 PRO A N 1
ATOM 1742 C CA . PRO A 1 211 ? -2.178 -16.656 11.006 1.00 96.38 211 PRO A CA 1
ATOM 1743 C C . PRO A 1 211 ? -1.207 -15.468 11.052 1.00 96.38 211 PRO A C 1
ATOM 1745 O O . PRO A 1 211 ? -0.222 -15.465 10.323 1.00 96.38 211 PRO A O 1
ATOM 1748 N N . TYR A 1 212 ? -1.478 -14.479 11.906 1.00 97.06 212 TYR A N 1
ATOM 1749 C CA . TYR A 1 212 ? -0.723 -13.233 12.007 1.00 97.06 212 TYR A CA 1
ATOM 1750 C C . TYR A 1 212 ? 0.026 -13.087 13.334 1.00 97.06 212 TYR A C 1
ATOM 1752 O O . TYR A 1 212 ? 0.644 -12.051 13.558 1.00 97.06 212 TYR A O 1
ATOM 1760 N N . ALA A 1 213 ? -0.034 -14.080 14.227 1.00 96.25 213 ALA A N 1
ATOM 1761 C CA . ALA A 1 213 ? 0.425 -13.940 15.607 1.00 96.25 213 ALA A CA 1
ATOM 1762 C C . ALA A 1 213 ? 1.893 -13.495 15.693 1.00 96.25 213 ALA A C 1
ATOM 1764 O O . ALA A 1 213 ? 2.177 -12.487 16.333 1.00 96.25 213 ALA A O 1
ATOM 1765 N N . ASP A 1 214 ? 2.796 -14.179 14.988 1.00 96.75 214 ASP A N 1
ATOM 1766 C CA . ASP A 1 214 ? 4.224 -13.832 14.978 1.00 96.75 214 ASP A CA 1
ATOM 1767 C C . ASP A 1 214 ? 4.434 -12.397 14.472 1.00 96.75 214 ASP A C 1
ATOM 1769 O O . ASP A 1 214 ? 5.100 -11.586 15.112 1.00 96.75 214 ASP A O 1
ATOM 1773 N N . TYR A 1 215 ? 3.748 -12.034 13.385 1.00 97.00 215 TYR A N 1
ATOM 1774 C CA . TYR A 1 215 ? 3.825 -10.696 12.808 1.00 97.00 215 TYR A CA 1
ATOM 1775 C C . TYR A 1 215 ? 3.333 -9.597 13.760 1.00 97.00 215 TYR A C 1
ATOM 1777 O O . TYR A 1 215 ? 3.972 -8.553 13.893 1.00 97.00 215 TYR A O 1
ATOM 1785 N N . ILE A 1 216 ? 2.203 -9.827 14.432 1.00 96.75 216 ILE A N 1
ATOM 1786 C CA . ILE A 1 216 ? 1.623 -8.906 15.418 1.00 96.75 216 ILE A CA 1
ATOM 1787 C C . ILE A 1 216 ? 2.595 -8.687 16.584 1.00 96.75 216 ILE A C 1
ATOM 1789 O O . ILE A 1 216 ? 2.745 -7.561 17.062 1.00 96.75 216 ILE A O 1
ATOM 1793 N N . MET A 1 217 ? 3.258 -9.753 17.037 1.00 96.12 217 MET A N 1
ATOM 1794 C CA . MET A 1 217 ? 4.182 -9.703 18.169 1.00 96.12 217 MET A CA 1
ATOM 1795 C C . MET A 1 217 ? 5.509 -9.010 17.833 1.00 96.12 217 MET A C 1
ATOM 1797 O O . MET A 1 217 ? 6.102 -8.401 18.721 1.00 96.12 217 MET A O 1
ATOM 1801 N N . GLU A 1 218 ? 5.958 -9.074 16.579 1.00 93.69 218 GLU A N 1
ATOM 1802 C CA . GLU A 1 218 ? 7.232 -8.494 16.127 1.00 93.69 218 GLU A CA 1
ATOM 1803 C C . GLU A 1 218 ? 7.116 -7.061 15.586 1.00 93.69 218 GLU A C 1
ATOM 1805 O O . GLU A 1 218 ? 8.093 -6.312 15.606 1.00 93.69 218 GLU A O 1
ATOM 1810 N N . SER A 1 219 ? 5.944 -6.669 15.086 1.00 87.12 219 SER A N 1
ATOM 1811 C CA . SER A 1 219 ? 5.733 -5.344 14.490 1.00 87.12 219 SER A CA 1
ATOM 1812 C C . SER A 1 219 ? 5.698 -4.248 15.553 1.00 87.12 219 SER A C 1
ATOM 1814 O O . SER A 1 219 ? 5.206 -4.497 16.651 1.00 87.12 219 SER A O 1
ATOM 1816 N N . SER A 1 220 ? 6.156 -3.033 15.223 1.00 62.88 220 SER A N 1
ATOM 1817 C CA . SER A 1 220 ? 6.066 -1.821 16.066 1.00 62.88 220 SER A CA 1
ATOM 1818 C C . SER A 1 220 ? 5.019 -0.819 15.583 1.00 62.88 220 SER A C 1
ATOM 1820 O O . SER A 1 220 ? 5.023 -0.464 14.376 1.00 62.88 220 SER A O 1
#

Foldseek 3Di:
DFLLVLVCLLVPQLVQLVVPPPDDPLQPLADEPPSSHPPDDLLVNLLSVLLPVLLCLQVVPDDPVVVVVSLVSNLSSLSYDHPVLSVLSSVLSCLQPVPDPVSVPPDPVSNVVSVVSVVVSVVSSVDPDDSSVLVVQSNVVSNVVSVVLVVVVVPDPDDPVSVLVSLVVSQVVSCVSSVHDDDPCRSVVSDDLVVLQVCLVVVNPVVNCVVCNVVSVPDD

Radius of gyration: 22.13 Å; chains: 1; bounding box: 57×34×64 Å

Organism: NCBI:txid2763013

pLDDT: mean 88.46, std 9.57, range [54.44, 98.06]

Secondary structure (DSSP, 8-state):
--HHHHHHIIIIIIHHHHHH----TT-TT-EEGGGT-TT--HHHHHHHHHHHHHHHHHHT-S-HHHHHHHHHHHTTGGGEE-HHHHHHHHHHHHHHH---HHHHHS-HHHHHHHHHHHHHHHHHTS-SS-HHHHHHHHHHHHHHHHHHHHHHHHTS---HHHHHHHHHHHHHHHHHHHT----TTHHHHTS-HHHHHHHHHTT-SHHHHGGGHHHHHH--

Sequence (220 aa):
MNFLDAHIIVHVRYGGALANHKATKYDMIFRPYSDYGNDFDKKTIVNAFKLFFAHTILFNTRTQEEFEQYQSVLCHLDSFIPDSDMERVRKSSKILYDKGFIAKILNASAKEYAKKEIDEFVASATPPYSWTAEMDRFLTGIIDYKAVWLREYQAQERSSNDFWNYVQTYCDYAYQLAGIPETETDGILFAPFDQLRSDVINNRYPNILKPYADYIMESS